Protein AF-A0A2D0IUD1-F1 (afdb_monomer)

Structure (mmCIF, N/CA/C/O backbone):
data_AF-A0A2D0IUD1-F1
#
_entry.id   AF-A0A2D0IUD1-F1
#
loop_
_atom_site.group_PDB
_atom_site.id
_atom_site.type_symbol
_atom_site.label_atom_id
_atom_site.label_alt_id
_atom_site.label_comp_id
_atom_site.label_asym_id
_atom_site.label_entity_id
_atom_site.label_seq_id
_atom_site.pdbx_PDB_ins_code
_atom_site.Cartn_x
_atom_site.Cartn_y
_atom_site.Cartn_z
_atom_site.occupancy
_atom_site.B_iso_or_equiv
_atom_site.auth_seq_id
_atom_site.auth_comp_id
_atom_site.auth_asym_id
_atom_site.auth_atom_id
_atom_site.pdbx_PDB_model_num
ATOM 1 N N . MET A 1 1 ? -14.005 -17.114 26.797 1.00 51.12 1 MET A N 1
ATOM 2 C CA . MET A 1 1 ? -12.598 -16.700 27.003 1.00 51.12 1 MET A CA 1
ATOM 3 C C . MET A 1 1 ? -12.607 -15.550 27.997 1.00 51.12 1 MET A C 1
ATOM 5 O O . MET A 1 1 ? -13.305 -14.585 27.727 1.00 51.12 1 MET A O 1
ATOM 9 N N . LYS A 1 2 ? -11.940 -15.664 29.155 1.00 44.00 2 LYS A N 1
ATOM 10 C CA . LYS A 1 2 ? -11.848 -14.544 30.111 1.00 44.00 2 LYS A CA 1
ATOM 11 C C . LYS A 1 2 ? -11.069 -13.397 29.456 1.00 44.00 2 LYS A C 1
ATOM 13 O O . LYS A 1 2 ? -9.942 -13.594 29.005 1.00 44.00 2 LYS A O 1
ATOM 18 N N . THR A 1 3 ? -11.693 -12.232 29.356 1.00 52.25 3 THR A N 1
ATOM 19 C CA . THR A 1 3 ? -11.243 -11.041 28.610 1.00 52.25 3 THR A CA 1
ATOM 20 C C . THR A 1 3 ? -10.238 -10.171 29.367 1.00 52.25 3 THR A C 1
ATOM 22 O O . THR A 1 3 ? -9.903 -9.080 28.909 1.00 52.25 3 THR A O 1
ATOM 25 N N . ASP A 1 4 ? -9.747 -10.663 30.503 1.00 57.19 4 ASP A N 1
ATOM 26 C CA . ASP A 1 4 ? -9.217 -9.823 31.581 1.00 57.19 4 ASP A CA 1
ATOM 27 C C . ASP A 1 4 ? -7.682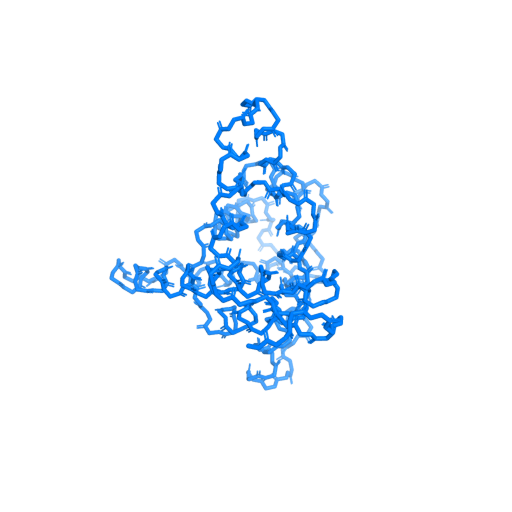 -9.919 31.682 1.00 57.19 4 ASP A C 1
ATOM 29 O O . ASP A 1 4 ? -7.072 -9.365 32.592 1.00 57.19 4 ASP A O 1
ATOM 33 N N . ASN A 1 5 ? -7.046 -10.627 30.741 1.00 67.00 5 ASN A N 1
ATOM 34 C CA . ASN A 1 5 ? -5.594 -10.707 30.622 1.00 67.00 5 ASN A CA 1
ATOM 35 C C . ASN A 1 5 ? -5.123 -9.728 29.528 1.00 67.00 5 ASN A C 1
ATOM 37 O O . ASN A 1 5 ? -5.640 -9.813 28.409 1.00 67.00 5 ASN A O 1
ATOM 41 N N . PRO A 1 6 ? -4.160 -8.824 29.794 1.00 64.06 6 PRO A N 1
ATOM 42 C CA . PRO A 1 6 ? -3.644 -7.871 28.803 1.00 64.06 6 PRO A CA 1
ATOM 43 C C . PRO A 1 6 ? -3.093 -8.520 27.523 1.00 64.06 6 PRO A C 1
ATOM 45 O O . PRO A 1 6 ? -3.041 -7.856 26.494 1.00 64.06 6 PRO A O 1
ATOM 48 N N . PHE A 1 7 ? -2.742 -9.810 27.565 1.00 66.94 7 PHE A N 1
ATOM 49 C CA . PHE A 1 7 ? -2.256 -10.575 26.411 1.00 66.94 7 PHE A CA 1
ATOM 50 C C . PHE A 1 7 ? -3.360 -11.263 25.587 1.00 66.94 7 PHE A C 1
ATOM 52 O O . PHE A 1 7 ? -3.066 -11.880 24.566 1.00 66.94 7 PHE A O 1
ATOM 59 N N . ASN A 1 8 ? -4.628 -11.191 26.007 1.00 75.81 8 ASN A N 1
ATOM 60 C CA . ASN A 1 8 ? -5.731 -11.797 25.262 1.00 75.81 8 ASN A CA 1
ATOM 61 C C . ASN A 1 8 ? -6.264 -10.835 24.194 1.00 75.81 8 ASN A C 1
ATOM 63 O O . ASN A 1 8 ? -6.710 -9.726 24.506 1.00 75.81 8 ASN A O 1
ATOM 67 N N . LEU A 1 9 ? -6.293 -11.307 22.947 1.00 78.94 9 LEU A N 1
ATOM 68 C CA . LEU A 1 9 ? -6.908 -10.617 21.811 1.00 78.94 9 LEU A CA 1
ATOM 69 C C . LEU A 1 9 ? -8.404 -10.363 22.045 1.00 78.94 9 LEU A C 1
ATOM 71 O O . LEU A 1 9 ? -9.069 -11.089 22.796 1.00 78.94 9 LEU A O 1
ATOM 75 N N . TYR A 1 10 ? -8.945 -9.338 21.386 1.00 80.75 10 TYR A N 1
ATOM 76 C CA . TYR A 1 10 ? -10.389 -9.117 21.389 1.00 80.75 10 TYR A CA 1
ATOM 77 C C . TYR A 1 10 ? -11.121 -10.265 20.679 1.00 80.75 10 TYR A C 1
ATOM 79 O O . TYR A 1 10 ? -10.671 -10.733 19.632 1.00 80.75 10 TYR A O 1
ATOM 87 N N . PRO A 1 11 ? -12.258 -10.738 21.222 1.00 85.56 11 PRO A N 1
ATOM 88 C CA . PRO A 1 11 ? -13.074 -11.725 20.533 1.00 85.56 11 PRO A CA 1
ATOM 89 C C . PRO A 1 11 ? -13.716 -11.105 19.276 1.00 85.56 11 PRO A C 1
ATOM 91 O O . PRO A 1 11 ? -13.988 -9.900 19.267 1.00 85.56 11 PRO A O 1
ATOM 94 N N . PRO A 1 12 ? -14.056 -11.913 18.251 1.00 79.12 12 PRO A N 1
ATOM 95 C CA . PRO A 1 12 ? -14.601 -11.412 16.984 1.00 79.12 12 PRO A CA 1
ATOM 96 C C . PRO A 1 12 ? -15.834 -10.508 17.130 1.00 79.12 12 PRO A C 1
ATOM 98 O O . PRO A 1 12 ? -15.991 -9.556 16.373 1.00 79.12 12 PRO A O 1
ATOM 101 N N . ALA A 1 13 ? -16.683 -10.761 18.134 1.00 79.75 13 ALA A N 1
ATOM 102 C CA . ALA A 1 13 ? -17.855 -9.932 18.417 1.00 79.75 13 ALA A CA 1
ATOM 103 C C . ALA A 1 13 ? -17.490 -8.492 18.827 1.00 79.75 13 ALA A C 1
ATOM 105 O O . ALA A 1 13 ? -18.148 -7.550 18.400 1.00 79.75 13 ALA A O 1
ATOM 106 N N . VAL A 1 14 ? -16.423 -8.313 19.614 1.00 82.38 14 VAL A N 1
ATOM 107 C CA . VAL A 1 14 ? -15.944 -6.985 20.040 1.00 82.38 14 VAL A CA 1
ATOM 108 C C . VAL A 1 14 ? -15.198 -6.293 18.899 1.00 82.38 14 VAL A C 1
ATOM 110 O O . VAL A 1 14 ? -15.352 -5.094 18.704 1.00 82.38 14 VAL A O 1
ATOM 113 N N . MET A 1 15 ? -14.441 -7.044 18.092 1.00 76.00 15 MET A N 1
ATOM 114 C CA . MET A 1 15 ? -13.780 -6.496 16.899 1.00 76.00 15 MET A CA 1
ATOM 115 C C . MET A 1 15 ? -14.788 -5.911 15.903 1.00 76.00 15 MET A C 1
ATOM 117 O O . MET A 1 15 ? -14.552 -4.837 15.359 1.00 76.00 15 MET A O 1
ATOM 121 N N . ALA A 1 16 ? -15.923 -6.590 15.700 1.00 69.00 16 ALA A N 1
ATOM 122 C CA . ALA A 1 16 ? -16.996 -6.103 14.839 1.00 69.00 16 ALA A CA 1
ATOM 123 C C . ALA A 1 16 ? -17.580 -4.770 15.339 1.00 69.00 16 ALA A C 1
ATOM 125 O O . ALA A 1 16 ? -17.801 -3.874 14.532 1.00 69.00 16 ALA A O 1
ATOM 126 N N . GLN A 1 17 ? -17.759 -4.611 16.655 1.00 69.06 17 GLN A N 1
ATOM 127 C CA . GLN A 1 17 ? -18.213 -3.348 17.253 1.00 69.06 17 GLN A CA 1
ATOM 128 C C . GLN A 1 17 ? -17.189 -2.222 17.058 1.00 69.06 17 GLN A C 1
ATOM 130 O O . GLN A 1 17 ? -17.551 -1.144 16.609 1.00 69.06 17 GLN A O 1
ATOM 135 N N . ILE A 1 18 ? -15.897 -2.487 17.291 1.00 71.31 18 ILE A N 1
ATOM 136 C CA . ILE A 1 18 ? -14.821 -1.502 17.068 1.00 71.31 18 ILE A CA 1
ATOM 137 C C . ILE A 1 18 ? -14.760 -1.065 15.595 1.00 71.31 18 ILE A C 1
ATOM 139 O O . ILE A 1 18 ? -14.513 0.109 15.299 1.00 71.31 18 ILE A O 1
ATOM 143 N N . ALA A 1 19 ? -14.966 -2.001 14.664 1.00 65.31 19 ALA A N 1
ATOM 144 C CA . ALA A 1 19 ? -15.013 -1.711 13.236 1.00 65.31 19 ALA A CA 1
ATOM 145 C C . ALA A 1 19 ? -16.229 -0.842 12.870 1.00 65.31 19 ALA A C 1
ATOM 147 O O . ALA A 1 19 ? -16.078 0.110 12.104 1.00 65.31 19 ALA A O 1
ATOM 148 N N . ASP A 1 20 ? -17.398 -1.129 13.447 1.00 58.50 20 ASP A N 1
ATOM 149 C CA . ASP A 1 20 ? -18.625 -0.350 13.249 1.00 58.50 20 ASP A CA 1
ATOM 150 C C . ASP A 1 20 ? -18.485 1.074 13.811 1.00 58.50 20 ASP A C 1
ATOM 152 O O . ASP A 1 20 ? -18.678 2.051 13.088 1.00 58.50 20 ASP A O 1
ATOM 156 N N . ASP A 1 21 ? -17.987 1.215 15.044 1.00 65.81 21 ASP A N 1
ATOM 157 C CA . ASP A 1 21 ? -17.705 2.510 15.678 1.00 65.81 21 ASP A CA 1
ATOM 158 C C . ASP A 1 21 ? -16.704 3.344 14.857 1.00 65.81 21 ASP A C 1
ATOM 160 O O . ASP A 1 21 ? -16.879 4.552 14.662 1.00 65.81 21 ASP A O 1
ATOM 164 N N . SER A 1 22 ? -15.668 2.694 14.313 1.00 63.50 22 SER A N 1
ATOM 165 C CA . SER A 1 22 ? -14.701 3.328 13.407 1.00 63.50 22 SER A CA 1
ATOM 166 C C . SER A 1 22 ? -15.356 3.779 12.096 1.00 63.50 22 SER A C 1
ATOM 168 O O . SER A 1 22 ? -15.007 4.833 11.559 1.00 63.50 22 SER A O 1
ATOM 170 N N . GLY A 1 23 ? -16.313 3.005 11.577 1.00 56.44 23 GLY A N 1
ATOM 171 C CA . GLY A 1 23 ? -17.113 3.352 10.403 1.00 56.44 23 GLY A CA 1
ATOM 172 C C . GLY A 1 23 ? -18.012 4.563 10.655 1.00 56.44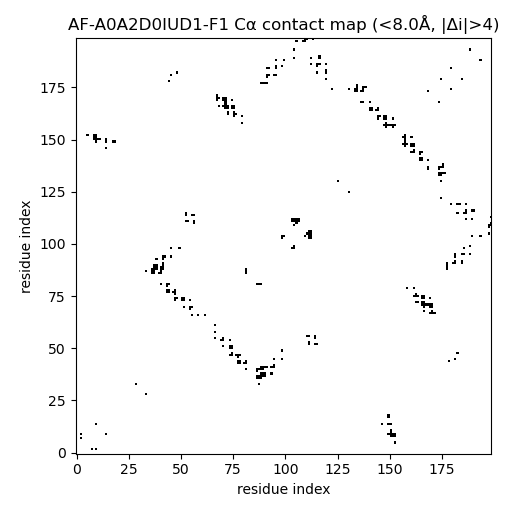 23 GLY A C 1
ATOM 173 O O . GLY A 1 23 ? -17.980 5.525 9.886 1.00 56.44 23 GLY A O 1
ATOM 174 N N . ILE A 1 24 ? -18.742 4.569 11.771 1.00 53.22 24 ILE A N 1
ATOM 175 C CA . ILE A 1 24 ? -19.617 5.675 12.188 1.00 53.22 24 ILE A CA 1
ATOM 176 C C . ILE A 1 24 ? -18.805 6.958 12.395 1.00 53.22 24 ILE A C 1
ATOM 178 O O . ILE A 1 24 ? -19.218 8.030 11.944 1.00 53.22 24 ILE A O 1
ATOM 182 N N . TYR A 1 25 ? -17.623 6.867 13.010 1.00 62.44 25 TYR A N 1
ATOM 183 C CA . TYR A 1 25 ? -16.714 8.006 13.157 1.00 62.44 25 TYR A CA 1
ATOM 184 C C . TYR A 1 25 ? -16.319 8.608 11.801 1.00 62.44 25 TYR A C 1
ATOM 186 O O . TYR A 1 25 ? -16.364 9.826 11.626 1.00 62.44 25 TYR A O 1
ATOM 194 N N . LYS A 1 26 ? -15.977 7.765 10.818 1.00 60.47 26 LYS A N 1
ATOM 195 C CA . LYS A 1 26 ? -15.587 8.218 9.474 1.00 60.47 26 LYS A CA 1
ATOM 196 C C . LYS A 1 26 ? -16.734 8.875 8.713 1.00 60.47 26 LYS A C 1
ATOM 198 O O . LYS A 1 26 ? -16.498 9.852 8.008 1.00 60.47 26 LYS A O 1
ATOM 203 N N . ILE A 1 27 ? -17.960 8.383 8.882 1.00 53.56 27 ILE A N 1
ATOM 204 C CA . ILE A 1 27 ? -19.158 8.956 8.250 1.00 53.56 27 ILE A CA 1
ATOM 205 C C . ILE A 1 27 ? -19.461 10.356 8.802 1.00 53.56 27 ILE A C 1
ATOM 207 O O . ILE A 1 27 ? -19.833 11.249 8.046 1.00 53.56 27 ILE A O 1
ATOM 211 N N . ASN A 1 28 ? -19.271 10.568 10.106 1.00 57.91 28 ASN A N 1
ATOM 212 C CA . ASN A 1 28 ? -19.587 11.836 10.771 1.00 57.91 28 ASN A CA 1
ATOM 213 C C . ASN A 1 28 ? -18.435 12.861 10.743 1.00 57.91 28 ASN A C 1
ATOM 215 O O . ASN A 1 28 ? -18.568 13.968 11.268 1.00 57.91 28 ASN A O 1
ATOM 219 N N . LYS A 1 29 ? -17.290 12.515 10.145 1.00 64.06 29 LYS A N 1
ATOM 220 C CA . LYS A 1 29 ? -16.109 13.381 10.074 1.00 64.06 29 LYS A CA 1
ATOM 221 C C . LYS A 1 29 ? -16.354 14.553 9.119 1.00 64.06 29 LYS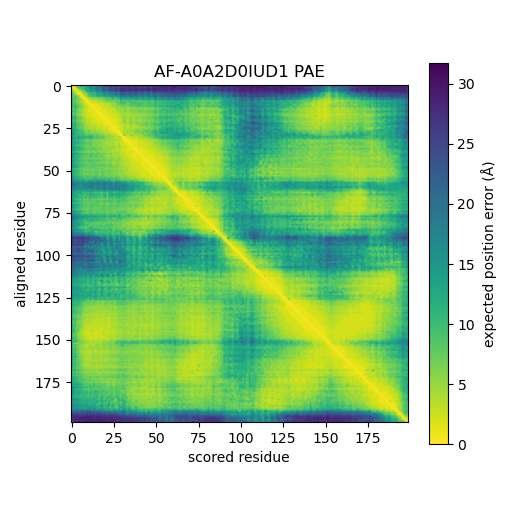 A C 1
ATOM 223 O O . LYS A 1 29 ? -16.850 14.379 8.007 1.00 64.06 29 LYS A O 1
ATOM 228 N N . HIS A 1 30 ? -15.961 15.761 9.531 1.00 67.25 30 HIS A N 1
ATOM 229 C CA . HIS A 1 30 ? -16.091 16.952 8.690 1.00 67.25 30 HIS A CA 1
ATOM 230 C C . HIS A 1 30 ? -15.291 16.775 7.388 1.00 67.25 30 HIS A C 1
ATOM 232 O O . HIS A 1 30 ? -14.089 16.505 7.428 1.00 67.25 30 HIS A O 1
ATOM 238 N N . SER A 1 31 ? -15.924 17.009 6.234 1.00 64.06 31 SER A N 1
ATOM 239 C CA . SER A 1 31 ? -15.364 16.706 4.906 1.00 64.06 31 SER A CA 1
ATOM 240 C C . SER A 1 31 ? -13.982 17.331 4.655 1.00 64.06 31 SER A C 1
ATOM 242 O O . SER A 1 31 ? -13.109 16.686 4.084 1.00 64.06 31 SER A O 1
ATOM 244 N N . ALA A 1 32 ? -13.741 18.554 5.143 1.00 74.12 32 ALA A N 1
ATOM 245 C CA . ALA A 1 32 ? -12.423 19.203 5.094 1.00 74.12 32 ALA A CA 1
ATOM 246 C C . ALA A 1 32 ? -11.308 18.434 5.837 1.00 74.12 32 ALA A C 1
ATOM 248 O O . ALA A 1 32 ? -10.185 18.355 5.345 1.00 74.12 32 ALA A O 1
ATOM 249 N N . VAL A 1 33 ? -11.608 17.834 6.995 1.00 73.62 33 VAL A N 1
ATOM 250 C CA . VAL A 1 33 ? -10.642 17.033 7.767 1.00 73.62 33 VAL A CA 1
ATOM 251 C C . VAL A 1 33 ? -10.397 15.700 7.070 1.00 73.62 33 VAL A C 1
ATOM 253 O O . VAL A 1 33 ? -9.263 15.237 7.038 1.00 73.62 33 VAL A O 1
ATOM 256 N N . THR A 1 34 ? -11.423 15.103 6.460 1.00 68.12 34 THR A N 1
ATOM 257 C CA . THR A 1 34 ? -11.269 13.903 5.623 1.00 68.12 34 THR A CA 1
ATOM 258 C C . THR A 1 34 ? -10.376 14.182 4.415 1.00 68.12 34 THR A C 1
ATOM 260 O O . THR A 1 34 ? -9.481 13.396 4.133 1.00 68.12 34 THR A O 1
ATOM 263 N N . TYR A 1 35 ? -10.536 15.331 3.753 1.00 74.75 35 TYR A N 1
ATOM 264 C CA . TYR A 1 35 ? -9.694 15.723 2.620 1.00 74.75 35 TYR A CA 1
ATOM 265 C C . TYR A 1 35 ? -8.236 16.004 3.023 1.00 74.75 35 TYR A C 1
ATOM 267 O O . TYR A 1 35 ? -7.307 15.517 2.384 1.00 74.75 35 TYR A O 1
ATOM 275 N N . LEU A 1 36 ? -8.009 16.733 4.119 1.00 77.88 36 LEU A N 1
ATOM 276 C CA . LEU A 1 36 ? -6.657 16.948 4.656 1.00 77.88 36 LEU A CA 1
ATOM 277 C C . LEU A 1 36 ? -6.000 15.637 5.104 1.00 77.88 36 LEU A C 1
ATOM 279 O O . LEU A 1 36 ? -4.813 15.416 4.872 1.00 77.88 36 LEU A O 1
ATOM 283 N N . SER A 1 37 ? -6.785 14.750 5.711 1.00 73.12 37 SER A N 1
ATOM 284 C CA . SER A 1 37 ? -6.349 13.415 6.111 1.00 73.12 37 SER A CA 1
ATOM 285 C C . SER A 1 37 ? -5.974 12.558 4.896 1.00 73.12 37 SER A C 1
ATOM 287 O O . SER A 1 37 ? -4.944 11.890 4.935 1.00 73.12 37 SER A O 1
ATOM 289 N N . ALA A 1 38 ? -6.728 12.678 3.798 1.00 73.19 38 ALA A N 1
ATOM 290 C CA . ALA A 1 38 ? -6.452 12.065 2.500 1.00 73.19 38 ALA A CA 1
ATOM 291 C C . ALA A 1 38 ? -5.094 12.465 1.916 1.00 73.19 38 ALA A C 1
ATOM 293 O O . ALA A 1 38 ? -4.298 11.606 1.526 1.00 73.19 38 ALA A O 1
ATOM 294 N N . ILE A 1 39 ? -4.791 13.763 1.952 1.00 76.62 39 ILE A N 1
ATOM 295 C CA . ILE A 1 39 ? -3.497 14.294 1.516 1.00 76.62 39 ILE A CA 1
ATOM 296 C C . ILE A 1 39 ? -2.360 13.744 2.389 1.00 76.62 39 ILE A C 1
ATOM 298 O O . ILE A 1 39 ? -1.349 13.283 1.862 1.00 76.62 39 ILE A O 1
ATOM 302 N N . MET A 1 40 ? -2.524 13.749 3.716 1.00 76.12 40 MET A N 1
ATOM 303 C CA . MET A 1 40 ? -1.519 13.217 4.647 1.00 76.12 40 MET A CA 1
ATOM 304 C C . MET A 1 40 ? -1.246 11.724 4.435 1.00 76.12 40 MET A C 1
ATOM 306 O O . MET A 1 40 ? -0.087 11.313 4.442 1.00 76.12 40 MET A O 1
ATOM 310 N N . ALA A 1 41 ? -2.286 10.919 4.198 1.00 74.62 41 ALA A N 1
ATOM 311 C CA . ALA A 1 41 ? -2.122 9.501 3.889 1.00 74.62 41 ALA A CA 1
ATOM 312 C C . ALA A 1 41 ? -1.333 9.291 2.598 1.00 74.62 41 ALA A C 1
ATOM 314 O O . ALA A 1 41 ? -0.442 8.446 2.554 1.00 74.62 41 ALA A O 1
ATOM 315 N N . GLY A 1 42 ? -1.617 10.100 1.574 1.00 73.62 42 GLY A N 1
ATOM 316 C CA . GLY A 1 42 ? -0.830 10.109 0.352 1.00 73.62 42 GLY A CA 1
ATOM 317 C C . GLY A 1 42 ? 0.656 10.331 0.639 1.00 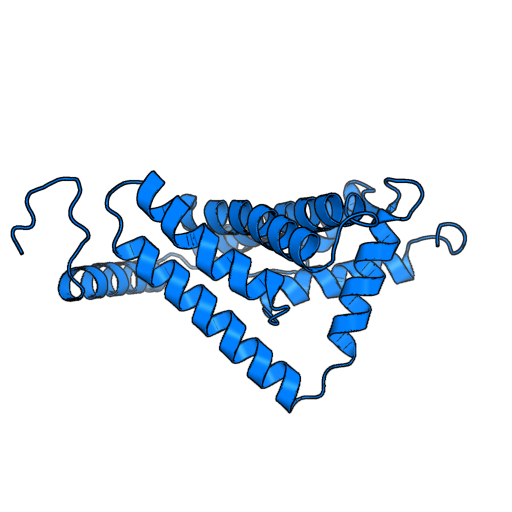73.62 42 GLY A C 1
ATOM 318 O O . GLY A 1 42 ? 1.491 9.561 0.171 1.00 73.62 42 GLY A O 1
ATOM 319 N N . VAL A 1 43 ? 0.994 11.347 1.443 1.00 77.00 43 VAL A N 1
ATOM 320 C CA . VAL A 1 43 ? 2.395 11.693 1.753 1.00 77.00 43 VAL A CA 1
ATOM 321 C C . VAL A 1 43 ? 3.127 10.513 2.390 1.00 77.00 43 VAL A C 1
ATOM 323 O O . VAL A 1 43 ? 4.248 10.208 1.982 1.00 77.00 43 VAL A O 1
ATOM 326 N N . PHE A 1 44 ? 2.489 9.804 3.325 1.00 78.25 44 PHE A N 1
ATOM 327 C CA . PHE A 1 44 ? 3.084 8.612 3.935 1.00 78.25 44 PHE A CA 1
ATOM 328 C C . PHE A 1 44 ? 3.296 7.479 2.924 1.00 78.25 44 PHE A C 1
ATOM 330 O O . PHE A 1 44 ? 4.375 6.894 2.901 1.00 78.25 44 PHE A O 1
ATOM 337 N N . ILE A 1 45 ? 2.332 7.217 2.033 1.00 77.12 45 ILE A N 1
ATOM 338 C CA . ILE A 1 45 ? 2.495 6.207 0.973 1.00 77.12 45 ILE A CA 1
ATOM 339 C C . ILE A 1 45 ? 3.602 6.579 -0.024 1.00 77.12 45 ILE A C 1
ATOM 341 O O . ILE A 1 45 ? 4.304 5.702 -0.516 1.00 77.12 45 ILE A O 1
ATOM 345 N N . SER A 1 46 ? 3.806 7.857 -0.337 1.00 73.75 46 SER A N 1
ATOM 346 C CA . SER A 1 46 ? 4.913 8.252 -1.218 1.00 73.75 46 SER A CA 1
ATOM 347 C C . SER A 1 46 ? 6.272 8.079 -0.591 1.00 73.75 46 SER A C 1
ATOM 349 O O . SER A 1 46 ? 7.185 7.598 -1.257 1.00 73.75 46 SER A O 1
ATOM 351 N N . ILE A 1 47 ? 6.410 8.453 0.681 1.00 77.50 47 ILE A N 1
ATOM 352 C CA . ILE A 1 47 ? 7.635 8.186 1.435 1.00 77.50 47 ILE A CA 1
ATOM 353 C C . ILE A 1 47 ? 7.897 6.672 1.444 1.00 77.50 47 ILE A C 1
ATOM 355 O O . ILE A 1 47 ? 9.030 6.261 1.189 1.00 77.50 47 ILE A O 1
ATOM 359 N N . ALA A 1 48 ? 6.841 5.861 1.585 1.00 77.38 48 ALA A N 1
ATOM 360 C CA . ALA A 1 48 ? 6.915 4.407 1.475 1.00 77.38 48 ALA A CA 1
ATOM 361 C C . ALA A 1 48 ? 7.487 3.937 0.150 1.00 77.38 48 ALA A C 1
ATOM 363 O O . ALA A 1 48 ? 8.423 3.147 0.103 1.00 77.38 48 ALA A O 1
ATOM 364 N N . PHE A 1 49 ? 6.925 4.429 -0.952 1.00 75.56 49 PHE A N 1
ATOM 365 C CA . PHE A 1 49 ? 7.367 4.034 -2.277 1.00 75.56 49 PHE A CA 1
ATOM 366 C C . PHE A 1 49 ? 8.798 4.473 -2.554 1.00 75.56 49 PHE A C 1
ATOM 368 O O . PHE A 1 49 ? 9.557 3.731 -3.172 1.00 75.56 49 PHE A O 1
ATOM 375 N N . VAL A 1 50 ? 9.187 5.653 -2.072 1.00 79.25 50 VAL A N 1
ATOM 376 C CA . VAL A 1 50 ? 10.568 6.114 -2.178 1.00 79.25 50 VAL A CA 1
ATOM 377 C C . VAL A 1 50 ? 11.503 5.167 -1.424 1.00 79.25 50 VAL A C 1
ATOM 379 O O . VAL A 1 50 ? 12.541 4.772 -1.961 1.00 79.25 50 VAL A O 1
ATOM 382 N N . PHE A 1 51 ? 11.131 4.753 -0.213 1.00 81.44 51 PHE A N 1
ATOM 383 C CA . PHE A 1 51 ? 11.899 3.791 0.571 1.00 81.44 51 PHE A CA 1
ATOM 384 C C . PHE A 1 51 ? 11.934 2.400 -0.083 1.00 81.44 51 PHE A C 1
ATOM 386 O O . PHE A 1 51 ? 13.008 1.823 -0.223 1.00 81.44 51 PHE A O 1
ATOM 393 N N . TYR A 1 52 ? 10.798 1.909 -0.577 1.00 79.94 52 TYR A N 1
ATOM 394 C CA . TYR A 1 52 ? 10.649 0.652 -1.314 1.00 79.94 52 TYR A CA 1
ATOM 395 C C . TYR A 1 52 ? 11.547 0.588 -2.557 1.00 79.94 52 TYR A C 1
ATOM 397 O O . TYR A 1 52 ? 12.328 -0.349 -2.698 1.00 79.94 52 TYR A O 1
ATOM 405 N N . ILE A 1 53 ? 11.513 1.605 -3.428 1.00 77.44 53 ILE A N 1
ATOM 406 C CA . ILE A 1 53 ? 12.378 1.652 -4.620 1.00 77.44 53 ILE A CA 1
ATOM 407 C C . ILE A 1 53 ? 13.855 1.727 -4.214 1.00 77.44 53 ILE A C 1
ATOM 409 O O . ILE A 1 53 ? 14.709 1.090 -4.835 1.00 77.44 53 ILE A O 1
ATOM 413 N N . THR A 1 54 ? 14.174 2.451 -3.137 1.00 81.81 5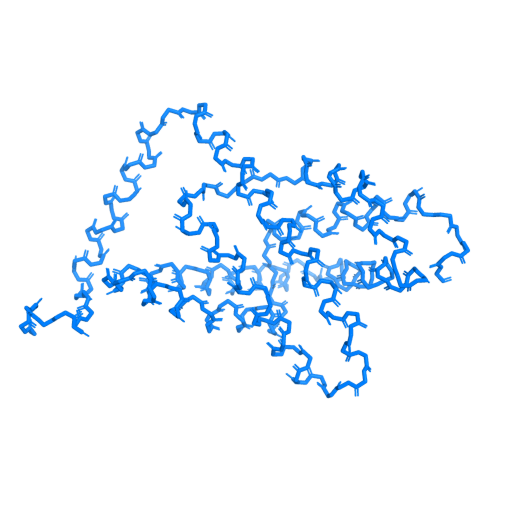4 THR A N 1
ATOM 414 C CA . THR A 1 54 ? 15.542 2.512 -2.599 1.00 81.81 54 THR A CA 1
ATOM 415 C C . THR A 1 54 ? 16.010 1.143 -2.102 1.00 81.81 54 THR A C 1
ATOM 417 O O . THR A 1 54 ? 17.132 0.742 -2.406 1.00 81.81 54 THR A O 1
ATOM 420 N N . ALA A 1 55 ? 15.149 0.404 -1.399 1.00 81.12 55 ALA A N 1
ATOM 421 C CA . ALA A 1 55 ? 15.437 -0.947 -0.935 1.00 81.12 55 ALA A CA 1
ATOM 422 C C . ALA A 1 55 ? 15.685 -1.894 -2.117 1.00 81.12 55 ALA A C 1
ATOM 424 O O . ALA A 1 55 ? 16.718 -2.558 -2.146 1.00 81.12 55 ALA A O 1
ATOM 425 N N . ILE A 1 56 ? 14.827 -1.871 -3.144 1.00 76.12 56 ILE A N 1
ATOM 426 C CA . ILE A 1 56 ? 14.982 -2.719 -4.338 1.00 76.12 56 ILE A CA 1
ATOM 427 C C . ILE A 1 56 ? 16.280 -2.419 -5.082 1.00 76.12 56 ILE A C 1
ATOM 429 O O . ILE A 1 56 ? 16.970 -3.343 -5.513 1.00 76.12 56 ILE A O 1
ATOM 433 N N . THR A 1 57 ? 16.666 -1.145 -5.173 1.00 75.50 57 THR A N 1
ATOM 434 C CA . THR A 1 57 ? 17.915 -0.724 -5.829 1.00 75.50 57 THR A CA 1
ATOM 435 C C . THR A 1 57 ? 19.158 -1.357 -5.178 1.00 75.50 57 THR A C 1
ATOM 437 O O . THR A 1 57 ? 20.187 -1.503 -5.827 1.00 75.50 57 THR A O 1
ATOM 440 N N . ALA A 1 58 ? 19.083 -1.798 -3.918 1.00 71.81 58 ALA A N 1
ATOM 441 C CA . ALA A 1 58 ? 20.173 -2.505 -3.240 1.00 71.81 58 ALA A CA 1
ATOM 442 C C . ALA A 1 58 ? 20.134 -4.040 -3.415 1.00 71.81 58 ALA A C 1
ATOM 444 O O . ALA A 1 58 ? 21.066 -4.730 -3.002 1.00 71.81 58 ALA A O 1
ATOM 445 N N . THR A 1 59 ? 19.075 -4.593 -4.017 1.00 70.56 59 THR A N 1
ATOM 446 C CA . THR A 1 59 ? 18.802 -6.045 -4.050 1.00 70.56 59 THR A CA 1
ATOM 447 C C . THR A 1 59 ? 19.130 -6.737 -5.374 1.00 70.56 59 THR A C 1
ATOM 449 O O . THR A 1 59 ? 18.868 -7.929 -5.522 1.00 70.56 59 THR A O 1
ATOM 452 N N . PHE A 1 60 ? 19.783 -6.056 -6.320 1.00 66.69 60 PHE A N 1
ATOM 453 C CA . PHE A 1 60 ? 20.135 -6.640 -7.625 1.00 66.69 60 PHE A CA 1
ATOM 454 C C . PHE A 1 60 ? 21.001 -7.913 -7.549 1.00 66.69 60 PHE A C 1
ATOM 456 O O . PHE A 1 60 ? 21.024 -8.698 -8.493 1.00 66.69 60 PHE A O 1
ATOM 463 N N . SER A 1 61 ? 21.696 -8.131 -6.430 1.00 74.25 61 SER A N 1
ATOM 464 C CA . SER A 1 61 ? 22.638 -9.243 -6.243 1.00 74.25 61 SER A CA 1
ATOM 465 C C . SER A 1 61 ? 22.102 -10.387 -5.374 1.00 74.25 61 SER A C 1
ATOM 467 O O . SER A 1 61 ? 22.831 -11.352 -5.143 1.00 74.25 61 SER A O 1
ATOM 469 N N . ILE A 1 62 ? 20.875 -10.290 -4.844 1.00 80.81 62 ILE A N 1
ATOM 470 C CA . ILE A 1 62 ? 20.313 -11.300 -3.929 1.00 80.81 62 ILE A CA 1
ATOM 471 C C . ILE A 1 62 ? 19.257 -12.185 -4.616 1.00 80.81 62 ILE A C 1
ATOM 473 O O . ILE A 1 62 ? 18.635 -11.765 -5.591 1.00 80.81 62 ILE A O 1
ATOM 477 N N . PRO A 1 63 ? 19.022 -13.421 -4.127 1.00 85.38 63 PRO A N 1
ATOM 478 C CA . PRO A 1 63 ? 18.015 -14.313 -4.698 1.00 85.38 63 PRO A CA 1
ATOM 479 C C . PRO A 1 63 ? 16.612 -13.694 -4.698 1.00 85.38 63 PRO A C 1
ATOM 481 O O . PRO A 1 63 ? 16.210 -13.068 -3.717 1.00 85.38 63 PRO A O 1
ATOM 484 N N . TYR A 1 64 ? 15.833 -13.965 -5.752 1.00 80.19 64 TYR A N 1
ATOM 485 C CA . TYR A 1 64 ? 14.497 -13.389 -5.979 1.00 80.19 64 TYR A CA 1
ATOM 486 C C . TYR A 1 64 ? 13.564 -13.464 -4.759 1.00 80.19 64 TYR A C 1
ATOM 488 O O . TYR A 1 64 ? 12.903 -12.489 -4.411 1.00 80.19 64 TYR A O 1
ATOM 496 N N . CYS A 1 65 ? 13.544 -14.607 -4.066 1.00 79.31 65 CYS A N 1
ATOM 497 C CA . CYS A 1 65 ? 12.720 -14.799 -2.871 1.00 79.31 65 CYS A CA 1
ATOM 498 C C . CYS A 1 65 ? 13.100 -13.844 -1.731 1.00 79.31 65 CYS A C 1
ATOM 500 O O . CYS A 1 65 ? 12.230 -13.361 -1.009 1.00 79.31 65 CYS A O 1
ATOM 502 N N . LEU A 1 66 ? 14.397 -13.593 -1.553 1.00 81.69 66 LEU A N 1
ATOM 503 C CA . LEU A 1 66 ? 14.903 -12.754 -0.475 1.00 81.69 66 LEU A CA 1
ATOM 504 C C . LEU A 1 66 ? 14.692 -11.273 -0.799 1.00 81.69 66 LEU A C 1
ATOM 506 O O . LEU A 1 66 ? 14.272 -10.532 0.081 1.00 81.69 66 LEU A O 1
ATOM 510 N N . ALA A 1 67 ? 14.869 -10.884 -2.069 1.00 80.62 67 ALA A N 1
ATOM 511 C CA . ALA A 1 67 ? 14.506 -9.554 -2.558 1.00 80.62 67 ALA A CA 1
ATOM 512 C C . ALA A 1 67 ? 13.032 -9.246 -2.275 1.00 80.62 67 ALA A C 1
ATOM 514 O O . ALA A 1 67 ? 12.730 -8.310 -1.545 1.00 80.62 67 ALA A O 1
ATOM 515 N N . LYS A 1 68 ? 12.113 -10.117 -2.716 1.00 81.12 68 LYS A N 1
ATOM 516 C CA . LYS A 1 68 ? 10.670 -9.919 -2.508 1.00 81.12 68 LYS A CA 1
ATOM 517 C C . LYS A 1 68 ? 10.249 -9.891 -1.038 1.00 81.12 68 LYS A C 1
ATOM 519 O O . LYS A 1 68 ? 9.290 -9.202 -0.694 1.00 81.12 68 LYS A O 1
ATOM 524 N N . LEU A 1 69 ? 10.950 -10.614 -0.165 1.00 81.62 69 LEU A N 1
ATOM 525 C CA . LEU A 1 69 ? 10.691 -10.562 1.272 1.00 81.62 69 LEU A CA 1
ATOM 526 C C . LEU A 1 69 ? 11.143 -9.226 1.878 1.00 81.62 69 LEU A C 1
ATOM 528 O O . LEU A 1 69 ? 10.384 -8.614 2.629 1.00 81.62 69 LEU A O 1
ATOM 532 N N . THR A 1 70 ? 12.349 -8.761 1.538 1.00 82.88 70 THR A N 1
ATOM 533 C CA . THR A 1 70 ? 12.861 -7.453 1.973 1.00 82.88 70 THR A CA 1
ATOM 534 C C . THR A 1 70 ? 11.955 -6.326 1.483 1.00 82.88 70 THR A C 1
ATOM 536 O O . THR A 1 70 ? 11.562 -5.477 2.280 1.00 82.88 70 THR A O 1
ATOM 539 N N . ASP A 1 71 ? 11.532 -6.387 0.222 1.00 76.25 71 ASP A N 1
ATOM 540 C CA . ASP A 1 71 ? 10.580 -5.469 -0.403 1.00 76.25 71 ASP A CA 1
ATOM 541 C C . ASP A 1 71 ? 9.273 -5.367 0.392 1.00 76.25 71 ASP A C 1
ATOM 543 O O . ASP A 1 71 ? 8.804 -4.274 0.719 1.00 76.25 71 ASP A O 1
ATOM 547 N N . GLY A 1 72 ? 8.693 -6.523 0.733 1.00 80.00 72 GLY A N 1
ATOM 548 C CA . GLY A 1 72 ? 7.447 -6.598 1.482 1.00 80.00 72 GLY A CA 1
ATOM 549 C C . GLY A 1 72 ? 7.567 -6.062 2.908 1.00 80.00 72 GLY A C 1
ATOM 550 O O . GLY A 1 72 ? 6.654 -5.387 3.385 1.00 80.00 72 GLY A O 1
ATOM 551 N N . ILE A 1 73 ? 8.686 -6.325 3.589 1.00 84.56 73 ILE A N 1
ATOM 552 C CA . ILE A 1 73 ? 8.936 -5.816 4.945 1.00 84.56 73 ILE A CA 1
ATOM 553 C C . ILE A 1 73 ? 9.124 -4.298 4.915 1.00 84.56 73 ILE A C 1
ATOM 555 O O . ILE A 1 73 ? 8.470 -3.600 5.691 1.00 84.56 73 ILE A O 1
ATOM 559 N N . CYS A 1 74 ? 9.955 -3.787 4.002 1.00 81.81 74 CYS A N 1
ATOM 560 C CA . CYS A 1 74 ? 10.182 -2.353 3.836 1.00 81.81 74 CYS A CA 1
ATOM 561 C C . CYS A 1 74 ? 8.869 -1.612 3.572 1.00 81.81 74 CYS A C 1
ATOM 563 O O . CYS A 1 74 ? 8.585 -0.643 4.262 1.00 81.81 74 CYS A O 1
ATOM 565 N N . PHE A 1 75 ? 8.026 -2.122 2.669 1.00 78.38 75 PHE A N 1
ATOM 566 C CA . PHE A 1 75 ? 6.731 -1.511 2.363 1.00 78.38 75 PHE A CA 1
ATOM 567 C C . PHE A 1 75 ? 5.728 -1.580 3.533 1.00 78.38 75 PHE A C 1
ATOM 569 O O . PHE A 1 75 ? 4.859 -0.718 3.687 1.00 78.38 75 PHE A O 1
ATOM 576 N N . SER A 1 76 ? 5.823 -2.609 4.382 1.00 78.44 76 SER A N 1
ATOM 577 C CA . SER A 1 76 ? 4.903 -2.792 5.511 1.00 78.44 76 SER A CA 1
ATOM 578 C C . SER A 1 76 ? 5.072 -1.777 6.641 1.00 78.44 76 SER A C 1
ATOM 580 O O . SER A 1 76 ? 4.099 -1.481 7.339 1.00 78.44 76 SER A O 1
ATOM 582 N N . LEU A 1 77 ? 6.271 -1.201 6.789 1.00 73.81 77 LEU A N 1
ATOM 583 C CA . LEU A 1 77 ? 6.552 -0.159 7.778 1.00 73.81 77 LEU A CA 1
ATOM 584 C C . LEU A 1 77 ? 5.760 1.123 7.519 1.00 73.81 77 LEU A C 1
ATOM 586 O O . LEU A 1 77 ? 5.527 1.884 8.448 1.00 73.81 77 LEU A O 1
ATOM 590 N N . ASP A 1 78 ? 5.294 1.350 6.296 1.00 68.94 78 ASP A N 1
ATOM 591 C CA . ASP A 1 78 ? 4.707 2.633 5.927 1.00 68.94 78 ASP A CA 1
ATOM 592 C C . ASP A 1 78 ? 3.175 2.633 5.913 1.00 68.94 78 ASP A C 1
ATOM 594 O O . ASP A 1 78 ? 2.543 3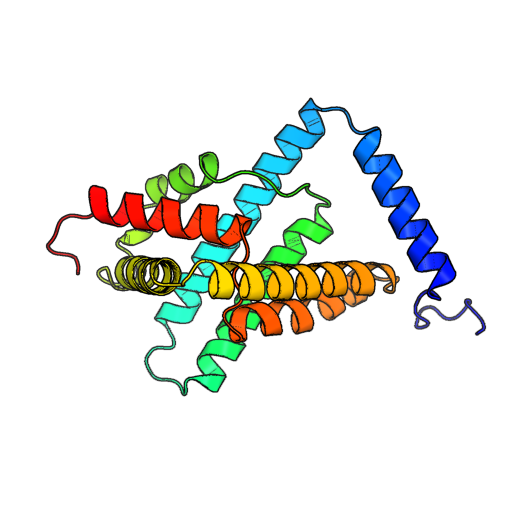.608 6.326 1.00 68.94 78 ASP A O 1
ATOM 598 N N . LEU A 1 79 ? 2.543 1.507 5.562 1.00 66.94 79 LEU A N 1
ATOM 599 C CA . LEU A 1 79 ? 1.106 1.314 5.821 1.00 66.94 79 LEU A CA 1
ATOM 600 C C . LEU A 1 79 ? 0.788 1.313 7.326 1.00 66.94 79 LEU A C 1
ATOM 602 O O . LEU A 1 79 ? -0.331 1.614 7.745 1.00 66.94 79 LEU A O 1
ATOM 606 N N . MET A 1 80 ? 1.801 1.051 8.146 1.00 72.94 80 MET A N 1
ATOM 607 C CA . MET A 1 80 ? 1.752 1.199 9.589 1.00 72.94 80 MET A CA 1
ATOM 608 C C . MET A 1 80 ? 1.584 2.664 10.024 1.00 72.94 80 MET A C 1
ATOM 610 O O . MET A 1 80 ? 0.799 2.931 10.934 1.00 72.94 80 MET A O 1
ATOM 614 N N . LEU A 1 81 ? 2.238 3.626 9.352 1.00 71.56 81 LEU A N 1
ATOM 615 C CA . LEU A 1 81 ? 2.064 5.058 9.633 1.00 71.56 81 LEU A CA 1
ATOM 616 C C . LEU A 1 81 ? 0.636 5.512 9.321 1.00 71.56 81 LEU A C 1
ATOM 618 O O . LEU A 1 81 ? 0.035 6.235 10.113 1.00 71.56 81 LEU A O 1
ATOM 622 N N . VAL A 1 82 ? 0.059 5.040 8.212 1.00 73.19 82 VAL A N 1
ATOM 623 C CA . VAL A 1 82 ? -1.331 5.356 7.844 1.00 73.19 82 VAL A CA 1
ATOM 624 C C . VAL A 1 82 ? -2.308 4.926 8.945 1.00 73.19 82 VAL A C 1
ATOM 626 O O . VAL A 1 82 ? -3.220 5.676 9.298 1.00 73.19 82 VAL A O 1
ATOM 629 N N . ILE A 1 83 ? -2.080 3.753 9.543 1.00 69.12 83 ILE A N 1
ATOM 630 C CA . ILE A 1 83 ? -2.925 3.214 10.615 1.00 69.12 83 ILE A CA 1
ATOM 631 C C . ILE A 1 83 ? -2.664 3.904 11.961 1.00 69.12 83 ILE A C 1
ATOM 633 O O . ILE A 1 83 ? -3.626 4.197 12.670 1.00 69.12 83 ILE A O 1
ATOM 637 N N . ILE A 1 84 ? -1.409 4.221 12.309 1.00 71.69 84 ILE A N 1
ATOM 638 C CA . ILE A 1 84 ? -1.078 4.964 13.541 1.00 71.69 84 ILE A CA 1
ATOM 639 C C . ILE A 1 84 ? -1.720 6.353 13.525 1.00 71.69 84 ILE A C 1
ATOM 641 O O . ILE A 1 84 ? -2.340 6.760 14.506 1.00 71.69 84 ILE A O 1
ATOM 645 N N . PHE A 1 85 ? -1.575 7.079 12.415 1.00 70.69 85 PHE A N 1
ATOM 646 C CA . PHE A 1 85 ? -2.107 8.433 12.284 1.00 70.69 85 PHE A CA 1
ATOM 647 C C . PHE A 1 85 ? -3.604 8.455 11.942 1.00 70.69 85 PHE A C 1
ATOM 649 O O . PHE A 1 85 ? -4.197 9.532 11.888 1.00 70.69 85 PHE A O 1
ATOM 656 N N . GLY A 1 86 ? -4.227 7.286 11.738 1.00 61.75 86 GLY A N 1
ATOM 657 C CA . GLY A 1 86 ? -5.659 7.155 11.462 1.00 61.75 86 GLY A CA 1
ATOM 658 C C . GLY A 1 86 ? -6.093 7.933 10.222 1.00 61.75 86 GLY A C 1
ATOM 659 O O . GLY A 1 86 ? -7.191 8.494 10.195 1.00 61.75 86 GLY A O 1
ATOM 660 N N . VAL A 1 87 ? -5.206 8.028 9.229 1.00 65.06 87 VAL A N 1
ATOM 661 C CA . VAL A 1 87 ? -5.430 8.867 8.056 1.00 65.06 87 VAL A CA 1
ATOM 662 C C . VAL A 1 87 ? -6.216 8.118 6.983 1.00 65.06 87 VAL A C 1
ATOM 664 O O . VAL A 1 87 ? -6.008 6.930 6.745 1.00 65.06 87 VAL A O 1
ATOM 667 N N . ASP A 1 88 ? -7.167 8.808 6.359 1.00 61.34 88 ASP A N 1
ATOM 668 C CA . ASP A 1 88 ? -7.994 8.242 5.294 1.00 61.34 88 ASP A CA 1
ATOM 669 C C . ASP A 1 88 ? -7.203 8.234 3.987 1.00 61.34 88 ASP A C 1
ATOM 671 O O . ASP A 1 88 ? -6.492 9.182 3.710 1.00 61.34 88 ASP A O 1
ATOM 675 N N . LEU A 1 89 ? -7.258 7.166 3.195 1.00 61.50 89 LEU A N 1
ATOM 676 C CA . LEU A 1 89 ? -6.317 6.972 2.092 1.00 61.50 89 LEU A CA 1
ATOM 677 C C . LEU A 1 89 ? -6.887 7.473 0.75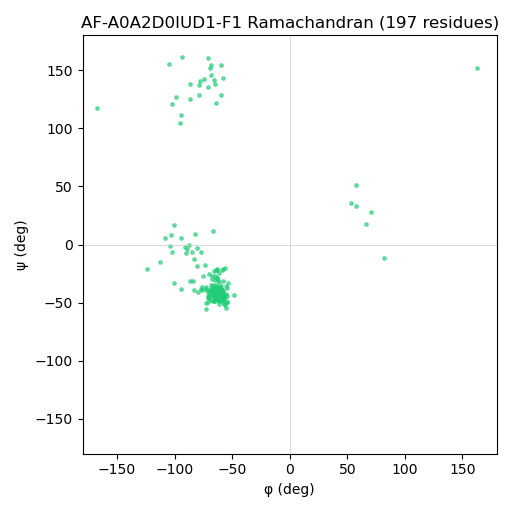7 1.00 61.50 89 LEU A C 1
ATOM 679 O O . LEU A 1 89 ? -7.716 6.786 0.165 1.00 61.50 89 LEU A O 1
ATOM 683 N N . PHE A 1 90 ? -6.429 8.632 0.262 1.00 56.28 90 PHE A N 1
ATOM 684 C CA . PHE A 1 90 ? -6.660 9.066 -1.127 1.00 56.28 90 PHE A CA 1
ATOM 685 C C . PHE A 1 90 ? -5.779 10.263 -1.542 1.00 56.28 90 PHE A C 1
ATOM 687 O O . PHE A 1 90 ? -5.937 11.341 -0.986 1.00 56.28 90 PHE A O 1
ATOM 694 N N . THR A 1 91 ? -4.899 10.110 -2.542 1.00 49.81 91 THR A N 1
ATOM 695 C CA . THR A 1 91 ? -4.515 11.098 -3.596 1.00 49.81 91 THR A CA 1
ATOM 696 C C . THR A 1 91 ? -3.194 10.692 -4.265 1.00 49.81 91 THR A C 1
ATOM 698 O O . THR A 1 91 ? -2.361 10.052 -3.641 1.00 49.81 91 THR A O 1
ATOM 701 N N . SER A 1 92 ? -2.990 11.069 -5.535 1.00 47.81 92 SER A N 1
ATOM 702 C CA . SER A 1 92 ? -1.806 10.712 -6.348 1.00 47.81 92 SER A CA 1
ATOM 703 C C . SER A 1 92 ? -1.042 11.907 -6.938 1.00 47.81 92 SER A C 1
ATOM 705 O O . SER A 1 92 ? 0.148 11.817 -7.245 1.00 47.81 92 SER A O 1
ATOM 707 N N . THR A 1 93 ? -1.692 13.064 -7.062 1.00 45.19 93 THR A N 1
ATOM 708 C CA . THR A 1 93 ? -1.152 14.242 -7.758 1.00 45.19 93 THR A CA 1
ATOM 709 C C . THR A 1 93 ? -0.231 15.099 -6.891 1.00 45.19 93 THR A C 1
ATOM 711 O O . THR A 1 93 ? 0.815 15.534 -7.363 1.00 45.19 93 THR A O 1
ATOM 714 N N . VAL A 1 94 ? -0.555 15.282 -5.607 1.00 49.78 94 VAL A N 1
ATOM 715 C CA . VAL A 1 94 ? 0.287 16.031 -4.645 1.00 49.78 94 VAL A CA 1
ATOM 716 C C . VAL A 1 94 ? 1.643 15.342 -4.436 1.00 49.78 94 VAL A C 1
ATOM 718 O O . VAL A 1 94 ? 2.664 15.976 -4.195 1.00 49.78 94 VAL A O 1
ATOM 721 N N . LEU A 1 95 ? 1.652 14.027 -4.601 1.00 52.69 95 LEU A N 1
ATOM 722 C CA . LEU A 1 95 ? 2.750 13.129 -4.287 1.00 52.69 95 LEU A CA 1
ATOM 723 C C . LEU A 1 95 ? 3.848 13.089 -5.340 1.00 52.69 95 LEU A C 1
ATOM 725 O O . LEU A 1 95 ? 5.034 13.130 -5.021 1.00 52.69 95 LEU A O 1
ATOM 729 N N . THR A 1 96 ? 3.440 13.087 -6.605 1.00 52.34 96 THR A N 1
ATOM 730 C CA . THR A 1 96 ? 4.358 13.137 -7.745 1.00 52.34 96 THR A CA 1
ATOM 731 C C . THR A 1 96 ? 5.180 14.436 -7.734 1.00 52.34 96 THR A C 1
ATOM 733 O O . THR A 1 96 ? 6.350 14.448 -8.113 1.00 52.34 96 THR A O 1
ATOM 736 N N . ILE A 1 97 ? 4.595 15.531 -7.230 1.00 52.94 97 ILE A N 1
ATOM 737 C CA . ILE A 1 97 ? 5.252 16.841 -7.118 1.00 52.94 97 ILE A CA 1
ATOM 738 C C . ILE A 1 97 ? 6.364 16.817 -6.061 1.00 52.94 97 ILE A C 1
ATOM 740 O O . ILE A 1 97 ? 7.434 17.371 -6.307 1.00 52.94 97 ILE A O 1
ATOM 744 N N . VAL A 1 98 ? 6.151 16.148 -4.921 1.00 51.41 98 VAL A N 1
ATOM 745 C CA . VAL A 1 98 ? 7.147 16.065 -3.837 1.00 51.41 98 VAL A CA 1
ATOM 746 C C . VAL A 1 98 ? 8.374 15.266 -4.278 1.00 51.41 98 VAL A C 1
ATOM 748 O O . VAL A 1 98 ? 9.487 15.766 -4.148 1.00 51.41 98 VAL A O 1
ATOM 751 N N . SER A 1 99 ? 8.194 14.084 -4.879 1.00 50.47 99 SER A N 1
ATOM 752 C CA . SER A 1 99 ? 9.323 13.273 -5.374 1.00 50.47 99 SER A CA 1
ATOM 753 C C . SER A 1 99 ? 10.055 13.904 -6.567 1.00 50.47 99 SER A C 1
ATOM 755 O O . SER A 1 99 ? 11.249 13.671 -6.754 1.00 50.47 99 SER A O 1
ATOM 757 N N . LYS A 1 100 ? 9.370 14.732 -7.372 1.00 50.94 100 LYS A N 1
ATOM 758 C CA . LYS A 1 100 ? 10.013 15.551 -8.412 1.00 50.94 100 LYS A CA 1
ATOM 759 C C . LYS A 1 100 ? 10.848 16.677 -7.798 1.00 50.94 100 LYS A C 1
ATOM 761 O O . LYS A 1 100 ? 11.977 16.897 -8.227 1.00 50.94 100 LYS A O 1
ATOM 766 N N . ALA A 1 101 ? 10.311 17.374 -6.797 1.00 46.81 101 ALA A N 1
ATOM 767 C CA . ALA A 1 101 ? 10.983 18.493 -6.141 1.00 46.81 101 ALA A CA 1
ATOM 768 C C . ALA A 1 101 ? 12.256 18.071 -5.387 1.00 46.81 101 ALA A C 1
ATOM 770 O O . ALA A 1 101 ? 13.177 18.875 -5.259 1.00 46.81 101 ALA A O 1
ATOM 771 N N . THR A 1 102 ? 12.336 16.820 -4.924 1.00 54.56 102 THR A N 1
ATOM 772 C CA . THR A 1 102 ? 13.517 16.280 -4.235 1.00 54.56 102 THR A CA 1
ATOM 773 C C . THR A 1 102 ? 14.607 15.741 -5.170 1.00 54.56 102 THR A C 1
ATOM 775 O O . THR A 1 102 ? 15.679 15.387 -4.688 1.00 54.56 102 THR A O 1
ATOM 778 N N . GLY A 1 103 ? 14.379 15.670 -6.491 1.00 57.69 103 GLY A N 1
ATOM 779 C CA . GLY A 1 103 ? 15.384 15.197 -7.458 1.00 57.69 103 GLY A CA 1
ATOM 780 C C . GLY A 1 103 ? 15.752 13.712 -7.323 1.00 57.69 103 GLY A C 1
ATOM 781 O O . GLY A 1 103 ? 16.787 13.279 -7.826 1.00 57.69 103 GLY A O 1
ATOM 782 N N . GLN A 1 104 ? 14.916 12.919 -6.645 1.00 59.09 104 GLN A N 1
ATOM 783 C CA . GLN A 1 104 ? 15.243 11.543 -6.248 1.00 59.09 104 GLN A CA 1
ATOM 784 C C . GLN A 1 104 ? 15.488 10.592 -7.434 1.00 59.09 104 GLN A C 1
ATOM 786 O O . GLN A 1 104 ? 16.177 9.588 -7.287 1.00 59.09 104 GLN A O 1
ATOM 791 N N . TYR A 1 105 ? 14.964 10.920 -8.618 1.00 60.88 105 TYR A N 1
ATOM 792 C CA . TYR A 1 105 ? 15.098 10.116 -9.835 1.00 60.88 105 TYR A CA 1
ATOM 793 C C . TYR A 1 105 ? 16.541 10.009 -10.363 1.00 60.88 105 TYR A C 1
ATOM 795 O O . TYR A 1 105 ? 16.852 9.039 -11.046 1.00 60.88 105 TYR A O 1
ATOM 803 N N . ALA A 1 106 ? 17.424 10.956 -10.024 1.00 61.56 106 ALA A N 1
ATOM 804 C CA . ALA A 1 106 ? 18.832 10.958 -10.442 1.00 61.56 106 ALA A CA 1
ATOM 805 C C . ALA A 1 106 ? 19.772 10.245 -9.443 1.00 61.56 106 ALA A C 1
ATOM 807 O O . ALA A 1 106 ? 20.982 10.152 -9.661 1.00 61.56 106 ALA A O 1
ATOM 808 N N . VAL A 1 107 ? 19.237 9.751 -8.321 1.00 67.81 107 VAL A N 1
ATOM 809 C CA . VAL A 1 107 ? 20.022 9.080 -7.275 1.00 67.81 107 VAL A CA 1
ATOM 810 C C . VAL A 1 107 ? 20.554 7.738 -7.790 1.00 67.81 107 VAL A C 1
ATOM 812 O O . VAL A 1 107 ? 19.901 7.052 -8.575 1.00 67.81 107 VAL A O 1
ATOM 815 N N . ALA A 1 108 ? 21.756 7.363 -7.335 1.00 67.81 108 ALA A N 1
ATOM 816 C CA . ALA A 1 108 ? 22.462 6.151 -7.754 1.00 67.81 108 ALA A CA 1
ATOM 817 C C . ALA A 1 108 ? 22.696 6.080 -9.276 1.00 67.81 108 ALA A C 1
ATOM 819 O O . ALA A 1 108 ? 22.374 5.076 -9.894 1.00 67.81 108 ALA A O 1
ATOM 820 N N . ASN A 1 109 ? 23.255 7.134 -9.886 1.00 70.38 109 ASN A N 1
ATOM 821 C CA . ASN A 1 109 ? 23.560 7.191 -11.328 1.00 70.38 109 ASN A CA 1
ATOM 822 C C . ASN A 1 109 ? 22.348 6.859 -12.232 1.00 70.38 109 ASN A C 1
ATOM 824 O O . ASN A 1 109 ? 22.512 6.178 -13.236 1.00 70.38 109 ASN A O 1
ATOM 828 N N . GLY A 1 110 ? 21.128 7.250 -11.839 1.00 68.31 110 GLY A N 1
ATOM 829 C CA . GLY A 1 110 ? 19.905 6.987 -12.616 1.00 68.31 110 GLY A CA 1
ATOM 830 C C . GLY A 1 110 ? 19.287 5.590 -12.436 1.00 68.31 110 GLY A C 1
ATOM 831 O O . GLY A 1 110 ? 18.118 5.393 -12.776 1.00 68.31 110 GLY A O 1
ATOM 832 N N . PHE A 1 111 ? 19.984 4.638 -11.796 1.00 74.44 111 PHE A N 1
ATOM 833 C CA . PHE A 1 111 ? 19.448 3.291 -11.526 1.00 74.44 111 PHE A CA 1
ATOM 834 C C . PHE A 1 111 ? 18.152 3.313 -10.709 1.00 74.44 111 PHE A C 1
ATOM 836 O O . PHE A 1 111 ? 17.282 2.458 -10.880 1.00 74.44 111 PHE A O 1
ATOM 843 N N . TRP A 1 112 ? 17.996 4.308 -9.836 1.00 73.81 112 TRP A N 1
ATOM 844 C CA . TRP A 1 112 ? 16.782 4.468 -9.047 1.00 73.81 112 TRP A CA 1
ATOM 845 C C . TRP A 1 112 ? 15.571 4.817 -9.930 1.00 73.81 112 TRP A C 1
ATOM 847 O O . TRP A 1 112 ? 14.506 4.219 -9.782 1.00 73.81 112 TRP A O 1
ATOM 857 N N . GLY A 1 113 ? 15.740 5.720 -10.904 1.00 67.00 113 GLY A N 1
ATOM 858 C CA . GLY A 1 113 ? 14.704 6.056 -11.885 1.00 67.00 113 GLY A CA 1
ATOM 859 C C . GLY A 1 113 ? 14.378 4.897 -12.833 1.00 67.00 113 GLY A C 1
ATOM 860 O O . GLY A 1 113 ? 13.207 4.650 -13.122 1.00 67.00 113 GLY A O 1
ATOM 861 N N . LEU A 1 114 ? 15.392 4.128 -13.239 1.00 75.12 114 LEU A N 1
ATOM 862 C CA . LEU A 1 114 ? 15.223 2.902 -14.024 1.00 75.12 114 LEU A CA 1
ATOM 863 C C . LEU A 1 114 ? 14.343 1.866 -13.315 1.00 75.12 114 LEU A C 1
ATOM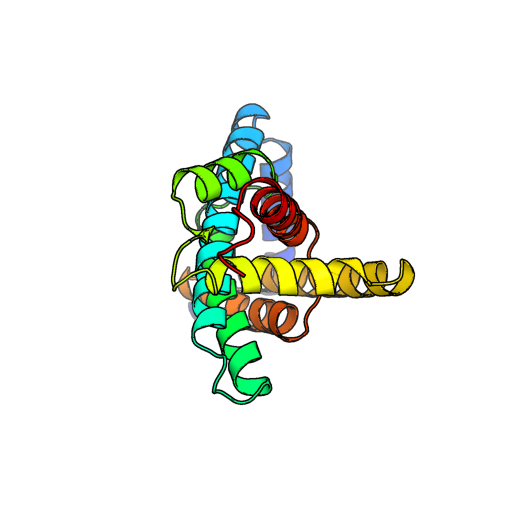 865 O O . LEU A 1 114 ? 13.435 1.316 -13.936 1.00 75.12 114 LEU A O 1
ATOM 869 N N . ASN A 1 115 ? 14.553 1.637 -12.016 1.00 76.94 115 ASN A N 1
ATOM 870 C CA . ASN A 1 115 ? 13.716 0.723 -11.235 1.00 76.94 115 ASN A CA 1
ATOM 871 C C . ASN A 1 115 ? 12.248 1.164 -11.213 1.00 76.94 115 ASN A C 1
ATOM 873 O O . ASN A 1 115 ? 11.353 0.336 -11.365 1.00 76.94 115 ASN A O 1
ATOM 877 N N . VAL A 1 116 ? 11.976 2.466 -11.079 1.00 75.31 116 VAL A N 1
ATOM 878 C CA . VAL A 1 116 ? 10.599 2.987 -11.139 1.00 75.31 116 VAL A CA 1
ATOM 879 C C . VAL A 1 116 ? 9.965 2.691 -12.495 1.00 75.31 116 VAL A C 1
ATOM 881 O O . VAL A 1 116 ? 8.834 2.209 -12.544 1.00 75.31 116 VAL A O 1
ATOM 884 N N . LEU A 1 117 ? 10.689 2.950 -13.589 1.00 78.81 117 LEU A N 1
ATOM 885 C CA . LEU A 1 117 ? 10.204 2.694 -14.945 1.00 78.81 117 LEU A CA 1
ATOM 886 C C . LEU A 1 117 ? 9.951 1.203 -15.183 1.00 78.81 117 LEU A C 1
ATOM 888 O O . LEU A 1 117 ? 8.900 0.858 -15.708 1.00 78.81 117 LEU A O 1
ATOM 892 N N . GLN A 1 118 ? 10.854 0.322 -14.750 1.00 81.25 118 GLN A N 1
ATOM 893 C CA . GLN A 1 118 ? 10.708 -1.128 -14.905 1.00 81.25 118 GLN A CA 1
ATOM 894 C C . GLN A 1 118 ? 9.523 -1.688 -14.108 1.00 81.25 118 GLN A C 1
ATOM 896 O O . GLN A 1 118 ? 8.756 -2.497 -14.630 1.00 81.25 118 GLN A O 1
ATOM 901 N N . VAL A 1 119 ? 9.333 -1.247 -12.858 1.00 79.56 119 VAL A N 1
ATOM 902 C CA . VAL A 1 119 ? 8.192 -1.694 -12.043 1.00 79.56 119 VAL A CA 1
ATOM 903 C C . VAL A 1 119 ? 6.880 -1.129 -12.601 1.00 79.56 119 VAL A C 1
ATOM 905 O O . VAL A 1 119 ? 5.880 -1.843 -12.623 1.00 79.56 119 VAL A O 1
ATOM 908 N N . ALA A 1 120 ? 6.864 0.117 -13.088 1.00 77.44 120 ALA A N 1
ATOM 909 C CA . ALA A 1 120 ? 5.689 0.689 -13.745 1.00 77.44 120 ALA A CA 1
ATOM 910 C C . ALA A 1 120 ? 5.351 -0.053 -15.049 1.00 77.44 120 ALA A C 1
ATOM 912 O O . ALA A 1 120 ? 4.198 -0.422 -15.254 1.00 77.44 120 ALA A O 1
ATOM 913 N N . ASP A 1 121 ? 6.349 -0.329 -15.890 1.00 81.25 121 ASP A N 1
ATOM 914 C CA . ASP A 1 121 ? 6.187 -1.030 -17.164 1.00 81.25 121 ASP A CA 1
ATOM 915 C C . ASP A 1 121 ? 5.643 -2.449 -16.967 1.00 81.25 121 ASP A C 1
ATOM 917 O O . ASP A 1 121 ? 4.638 -2.816 -17.575 1.00 81.25 121 ASP A O 1
ATOM 921 N N . HIS A 1 122 ? 6.201 -3.211 -16.021 1.00 81.19 122 HIS A N 1
ATOM 922 C CA . HIS A 1 122 ? 5.706 -4.549 -15.686 1.00 81.19 122 HIS A CA 1
ATOM 923 C C . HIS A 1 122 ? 4.213 -4.551 -15.314 1.00 81.19 122 HIS A C 1
ATOM 925 O O . HIS A 1 122 ? 3.484 -5.478 -15.661 1.00 81.19 122 HIS A O 1
ATOM 931 N N . LYS A 1 123 ? 3.735 -3.498 -14.641 1.00 80.81 123 LYS A N 1
ATOM 932 C CA . LYS A 1 123 ? 2.341 -3.377 -14.186 1.00 80.81 123 LYS A CA 1
ATOM 933 C C . LYS A 1 123 ? 1.364 -2.931 -15.274 1.00 80.81 123 LYS A C 1
ATOM 935 O O . LYS A 1 123 ? 0.159 -3.120 -15.120 1.00 80.81 123 LYS A O 1
ATOM 940 N N . MET A 1 124 ? 1.847 -2.350 -16.373 1.00 80.88 124 MET A N 1
ATOM 941 C CA . MET A 1 124 ? 0.995 -1.891 -17.480 1.00 80.88 124 MET A CA 1
ATOM 942 C C . MET A 1 124 ? 0.621 -2.999 -18.474 1.00 80.88 124 MET A C 1
ATOM 944 O O . MET A 1 124 ? -0.274 -2.797 -19.291 1.00 80.88 124 MET A O 1
ATOM 948 N N . HIS A 1 125 ? 1.270 -4.165 -18.407 1.00 85.06 125 HIS A N 1
ATOM 949 C CA . HIS A 1 125 ? 1.097 -5.252 -19.378 1.00 85.06 125 HIS A CA 1
ATOM 950 C C . HIS A 1 125 ? 0.063 -6.316 -18.971 1.00 85.06 125 HIS A C 1
ATOM 952 O O . HIS A 1 125 ? -0.097 -7.317 -19.668 1.00 85.06 125 HIS A O 1
ATOM 958 N N . HIS A 1 126 ? -0.652 -6.121 -17.862 1.00 83.31 126 HIS A N 1
ATOM 959 C CA . HIS A 1 126 ? -1.686 -7.055 -17.419 1.00 83.31 126 HIS A CA 1
ATOM 960 C C . HIS A 1 126 ? -2.954 -6.961 -18.271 1.00 83.31 126 HIS A C 1
ATOM 962 O O . HIS A 1 126 ? -3.406 -5.877 -18.648 1.00 83.31 126 HIS A O 1
ATOM 968 N N . THR A 1 127 ? -3.587 -8.105 -18.521 1.00 90.94 127 THR A N 1
ATOM 969 C CA . THR A 1 127 ? -4.940 -8.126 -19.083 1.00 90.94 127 THR A CA 1
ATOM 970 C C . THR A 1 127 ? -5.962 -7.646 -18.048 1.00 90.94 127 THR A C 1
ATOM 972 O O . THR A 1 127 ? -5.718 -7.667 -16.840 1.00 90.94 127 THR A O 1
ATOM 975 N N . PHE A 1 128 ? -7.151 -7.237 -18.500 1.00 86.56 128 PHE A N 1
ATOM 976 C CA . PHE A 1 128 ? -8.199 -6.732 -17.604 1.00 86.56 128 PHE A CA 1
ATOM 977 C C . PHE A 1 128 ? -8.569 -7.724 -16.488 1.00 86.56 128 PHE A C 1
ATOM 979 O O . PHE A 1 128 ? -8.727 -7.330 -15.335 1.00 86.56 128 PHE A O 1
ATOM 986 N N . ILE A 1 129 ? -8.693 -9.013 -16.823 1.00 91.88 129 ILE A N 1
ATOM 987 C CA . ILE A 1 129 ? -9.089 -10.053 -15.863 1.00 91.88 129 ILE A CA 1
ATOM 988 C C . ILE A 1 129 ? -7.969 -10.299 -14.849 1.00 91.88 129 ILE A C 1
ATOM 990 O O . ILE A 1 129 ? -8.241 -10.393 -13.655 1.00 91.88 129 ILE A O 1
ATOM 994 N N . GLU A 1 130 ? -6.715 -10.346 -15.299 1.00 85.50 130 GLU A N 1
ATOM 995 C CA . GLU A 1 130 ? -5.560 -10.488 -14.408 1.00 85.50 130 GLU A CA 1
ATOM 996 C C . GLU A 1 130 ? -5.465 -9.308 -13.441 1.00 85.50 130 GLU A C 1
ATOM 998 O O . GLU A 1 130 ? -5.387 -9.516 -12.232 1.00 85.50 130 GLU A O 1
ATOM 1003 N N . ALA A 1 131 ? -5.562 -8.075 -13.947 1.00 85.19 131 ALA A N 1
ATOM 1004 C CA . ALA A 1 131 ? -5.539 -6.869 -13.124 1.00 85.19 131 ALA A CA 1
ATOM 1005 C C . ALA A 1 131 ? -6.687 -6.849 -12.098 1.00 85.19 131 ALA A C 1
ATOM 1007 O O . ALA A 1 131 ? -6.483 -6.472 -10.943 1.00 85.19 131 ALA A O 1
ATOM 1008 N N . LEU A 1 132 ? -7.884 -7.304 -12.487 1.00 86.44 132 LEU A N 1
ATOM 1009 C CA . LEU A 1 132 ? -9.030 -7.414 -11.587 1.00 86.44 132 LEU A CA 1
ATOM 1010 C C . LEU A 1 132 ? -8.786 -8.449 -10.478 1.00 86.44 132 LEU A C 1
ATOM 1012 O O . LEU A 1 132 ? -9.002 -8.149 -9.304 1.00 86.44 132 LEU A O 1
ATOM 1016 N N . CYS A 1 133 ? -8.317 -9.650 -10.825 1.00 87.75 133 CYS A N 1
ATOM 1017 C CA . CYS A 1 133 ? -8.021 -10.700 -9.852 1.00 87.75 133 CYS A CA 1
ATOM 1018 C C . CYS A 1 133 ? -6.908 -10.281 -8.882 1.00 87.75 133 CYS A C 1
ATOM 1020 O O . CYS A 1 133 ? -7.062 -10.441 -7.670 1.00 87.75 133 CYS A O 1
ATOM 1022 N N . LEU A 1 134 ? -5.825 -9.689 -9.395 1.00 86.38 134 LEU A N 1
ATOM 1023 C CA . LEU A 1 134 ? -4.728 -9.158 -8.582 1.00 86.38 134 LEU A CA 1
ATOM 1024 C C . LEU A 1 134 ? -5.212 -8.039 -7.650 1.00 86.38 134 LEU A C 1
ATOM 1026 O O . LEU A 1 134 ? -4.813 -8.002 -6.486 1.00 86.38 134 LEU A O 1
ATOM 1030 N N . GLY A 1 135 ? -6.116 -7.176 -8.123 1.00 82.00 135 GLY A N 1
ATOM 1031 C CA . GLY A 1 135 ? -6.738 -6.123 -7.319 1.00 82.00 135 GLY A CA 1
ATOM 1032 C C . GLY A 1 135 ? -7.621 -6.649 -6.186 1.00 82.00 135 GLY A C 1
ATOM 1033 O O . GLY A 1 135 ? -7.544 -6.161 -5.055 1.00 82.00 135 GLY A O 1
ATOM 1034 N N . ILE A 1 136 ? -8.429 -7.678 -6.456 1.00 83.12 136 ILE A N 1
ATOM 1035 C CA . ILE A 1 136 ? -9.269 -8.330 -5.439 1.00 83.12 136 ILE A CA 1
ATOM 1036 C C . ILE A 1 136 ? -8.392 -8.963 -4.352 1.00 83.12 136 ILE A C 1
ATOM 1038 O O . ILE A 1 136 ? -8.661 -8.778 -3.164 1.00 83.12 136 ILE A O 1
ATOM 1042 N N . LEU A 1 137 ? -7.326 -9.666 -4.745 1.00 85.69 137 LEU A N 1
ATOM 1043 C CA . LEU A 1 137 ? -6.393 -10.298 -3.809 1.00 85.69 137 LEU A CA 1
ATOM 1044 C C . LEU A 1 137 ? -5.626 -9.267 -2.972 1.00 85.69 137 LEU A C 1
ATOM 1046 O O . LEU A 1 137 ? -5.512 -9.443 -1.759 1.00 85.69 137 LEU A O 1
ATOM 1050 N N . ALA A 1 138 ? -5.170 -8.162 -3.574 1.00 85.62 138 ALA A N 1
ATOM 1051 C CA . ALA A 1 138 ? -4.549 -7.063 -2.835 1.00 85.62 138 ALA A CA 1
ATOM 1052 C C . ALA A 1 138 ? -5.493 -6.517 -1.755 1.00 85.62 138 ALA A C 1
ATOM 1054 O O . ALA A 1 138 ? -5.116 -6.410 -0.587 1.00 85.62 138 ALA A O 1
ATOM 1055 N N . ASN A 1 139 ? -6.738 -6.206 -2.129 1.00 81.50 139 ASN A N 1
ATOM 1056 C CA . ASN A 1 139 ? -7.700 -5.627 -1.198 1.00 81.50 139 ASN A CA 1
ATOM 1057 C C . ASN A 1 139 ? -8.099 -6.610 -0.090 1.00 81.50 139 ASN A C 1
ATOM 1059 O O . ASN A 1 139 ? -8.237 -6.207 1.060 1.00 81.50 139 ASN A O 1
ATOM 1063 N N . LEU A 1 140 ? -8.212 -7.904 -0.403 1.00 83.12 140 LEU A N 1
ATOM 1064 C CA . LEU A 1 140 ? -8.457 -8.948 0.591 1.00 83.12 140 LEU A CA 1
ATOM 1065 C C . LEU A 1 140 ? -7.363 -8.953 1.667 1.00 83.12 140 LEU A C 1
ATOM 1067 O O . LEU A 1 140 ? -7.676 -8.952 2.858 1.00 83.12 140 LEU A O 1
ATOM 1071 N N . MET A 1 141 ? -6.092 -8.895 1.265 1.00 83.19 141 MET A N 1
ATOM 1072 C CA . MET A 1 141 ? -4.963 -8.887 2.200 1.00 83.19 141 MET A CA 1
ATOM 1073 C C . MET A 1 141 ? -4.915 -7.612 3.047 1.00 83.19 141 MET A C 1
ATOM 1075 O O . MET A 1 141 ? -4.669 -7.689 4.251 1.00 83.19 141 MET A O 1
ATOM 1079 N N . VAL A 1 142 ? -5.215 -6.450 2.458 1.00 82.12 142 VAL A N 1
ATOM 1080 C CA . VAL A 1 142 ? -5.310 -5.176 3.192 1.00 82.12 142 VAL A CA 1
ATOM 1081 C C . VAL A 1 142 ? -6.461 -5.206 4.204 1.00 82.12 142 VAL A C 1
ATOM 1083 O O . VAL A 1 142 ? -6.267 -4.838 5.363 1.00 82.12 142 VAL A O 1
ATOM 1086 N N . CYS A 1 143 ? -7.641 -5.699 3.816 1.00 79.62 143 CYS A N 1
ATOM 1087 C CA . CYS A 1 143 ? -8.781 -5.845 4.722 1.00 79.62 143 CYS A CA 1
ATOM 1088 C C . CYS A 1 143 ? -8.474 -6.802 5.880 1.00 79.62 143 CYS A C 1
ATOM 1090 O O . CYS A 1 143 ? -8.809 -6.494 7.023 1.00 79.62 143 CYS A O 1
ATOM 1092 N N . LEU A 1 144 ? -7.800 -7.926 5.614 1.00 79.88 144 LEU A N 1
ATOM 1093 C CA . LEU A 1 144 ? -7.349 -8.846 6.662 1.00 79.88 144 LEU A CA 1
ATOM 1094 C C . LEU A 1 144 ? -6.347 -8.182 7.612 1.00 79.88 144 LEU A C 1
ATOM 1096 O O . LEU A 1 144 ? -6.454 -8.362 8.822 1.00 79.88 144 LEU A O 1
ATOM 1100 N N . ALA A 1 145 ? -5.411 -7.386 7.091 1.00 81.81 145 ALA A N 1
ATOM 1101 C CA . ALA A 1 145 ? -4.442 -6.650 7.900 1.00 81.81 145 ALA A CA 1
ATOM 1102 C C . ALA A 1 145 ? -5.143 -5.678 8.869 1.00 81.81 145 ALA A C 1
ATOM 1104 O O . ALA A 1 145 ? -4.889 -5.698 10.075 1.00 81.81 145 ALA A O 1
ATOM 1105 N N . VAL A 1 146 ? -6.086 -4.878 8.358 1.00 78.19 146 VAL A N 1
ATOM 1106 C CA . VAL A 1 146 ? -6.877 -3.939 9.170 1.00 78.19 146 VAL A CA 1
ATOM 1107 C C . VAL A 1 146 ? -7.739 -4.687 10.187 1.00 78.19 146 VAL A C 1
ATOM 1109 O O . VAL A 1 146 ? -7.754 -4.319 11.361 1.00 78.19 146 VAL A O 1
ATOM 1112 N N . TRP A 1 147 ? -8.394 -5.777 9.782 1.00 75.56 147 TRP A N 1
ATOM 1113 C CA . TRP A 1 147 ? -9.196 -6.603 10.683 1.00 75.56 147 TRP A CA 1
ATOM 1114 C C . TRP A 1 147 ? -8.364 -7.167 11.838 1.00 75.56 147 TRP A C 1
ATOM 1116 O O . TRP A 1 147 ? -8.754 -7.046 12.997 1.00 75.56 147 TRP A O 1
ATOM 1126 N N . MET A 1 148 ? -7.179 -7.714 11.557 1.00 79.38 148 MET A N 1
ATOM 1127 C CA . MET A 1 148 ? -6.279 -8.210 12.602 1.00 79.38 148 MET A CA 1
ATOM 1128 C C . MET A 1 148 ? -5.755 -7.092 13.509 1.00 79.38 148 MET A C 1
ATOM 1130 O O . MET A 1 148 ? -5.573 -7.319 14.704 1.00 79.38 148 MET A O 1
ATOM 1134 N N . SER A 1 149 ? -5.595 -5.868 12.997 1.00 79.94 149 SER A N 1
ATOM 1135 C CA . SER A 1 149 ? -5.239 -4.717 13.834 1.00 79.94 149 SER A CA 1
ATOM 1136 C C . SER A 1 149 ? -6.320 -4.378 14.876 1.00 79.94 149 SER A C 1
ATOM 1138 O O . SER A 1 149 ? -5.999 -3.915 15.969 1.00 79.94 149 SER A O 1
ATOM 1140 N N . TYR A 1 150 ? -7.599 -4.674 14.609 1.00 76.12 150 TYR A N 1
ATOM 1141 C CA . TYR A 1 150 ? -8.669 -4.499 15.599 1.00 76.12 150 TYR A CA 1
ATOM 1142 C C . TYR A 1 150 ? -8.650 -5.553 16.713 1.00 76.12 150 TYR A C 1
ATOM 1144 O O . TYR A 1 150 ? -9.234 -5.325 17.770 1.00 76.12 150 TYR A O 1
ATOM 1152 N N . ALA A 1 151 ? -7.962 -6.683 16.520 1.00 82.75 151 ALA A N 1
ATOM 1153 C CA . ALA A 1 151 ? -7.805 -7.700 17.560 1.00 82.75 151 ALA A CA 1
ATOM 1154 C C . ALA A 1 151 ? -6.792 -7.283 18.644 1.00 82.75 151 ALA A C 1
ATOM 1156 O O . ALA A 1 151 ? -6.885 -7.745 19.785 1.00 82.75 151 ALA A O 1
ATOM 1157 N N . GLY A 1 152 ? -5.829 -6.424 18.285 1.00 81.19 152 GLY A N 1
ATOM 1158 C CA . GLY A 1 152 ? -4.737 -5.978 19.148 1.00 81.19 152 GLY A CA 1
ATOM 1159 C C . GLY A 1 152 ? -5.156 -4.916 20.168 1.00 81.19 152 GLY A C 1
ATOM 1160 O O . GLY A 1 152 ? -5.913 -3.991 19.860 1.00 81.19 152 GLY A O 1
ATOM 1161 N N . ARG A 1 153 ? -4.626 -5.020 21.393 1.00 78.56 153 ARG A N 1
ATOM 1162 C CA . ARG A 1 153 ? -4.880 -4.053 22.477 1.00 78.56 153 ARG A CA 1
ATOM 1163 C C . ARG A 1 153 ? -3.806 -2.980 22.554 1.00 78.56 153 ARG A C 1
ATOM 1165 O O . ARG A 1 153 ? -4.125 -1.823 22.818 1.00 78.56 153 ARG A O 1
ATOM 1172 N N . SER A 1 154 ? -2.550 -3.359 22.325 1.00 81.81 154 SER A N 1
ATOM 1173 C CA . SER A 1 154 ? -1.415 -2.441 22.340 1.00 81.81 154 SER A CA 1
ATOM 1174 C C . SER A 1 154 ? -1.097 -1.916 20.943 1.00 81.81 154 SER A C 1
ATOM 1176 O O . SER A 1 154 ? -1.493 -2.499 19.935 1.00 81.81 154 SER A O 1
ATOM 1178 N N . LEU A 1 155 ? -0.357 -0.808 20.878 1.00 79.12 155 LEU A N 1
ATOM 1179 C CA . LEU A 1 155 ? 0.113 -0.257 19.608 1.00 79.12 155 LEU A CA 1
ATOM 1180 C C . LEU A 1 155 ? 0.986 -1.293 18.882 1.00 79.12 155 LEU A C 1
ATOM 1182 O O . LEU A 1 155 ? 0.741 -1.562 17.714 1.00 79.12 155 LEU A O 1
ATOM 1186 N N . ILE A 1 156 ? 1.891 -1.962 19.608 1.00 82.69 156 ILE A N 1
ATOM 1187 C CA . ILE A 1 156 ? 2.784 -3.013 19.097 1.00 82.69 156 ILE A CA 1
ATOM 1188 C C . ILE A 1 156 ? 2.014 -4.177 18.458 1.00 82.69 156 ILE A C 1
ATOM 1190 O O . ILE A 1 156 ? 2.367 -4.581 17.352 1.00 82.69 156 ILE A O 1
ATOM 1194 N N . ASP A 1 157 ? 0.937 -4.670 19.079 1.00 82.31 157 ASP A N 1
ATOM 1195 C CA . ASP A 1 157 ? 0.137 -5.770 18.508 1.00 82.31 157 ASP A CA 1
ATOM 1196 C C . ASP A 1 157 ? -0.439 -5.390 17.141 1.00 82.31 157 ASP A C 1
ATOM 1198 O O . ASP A 1 157 ? -0.434 -6.190 16.206 1.00 82.31 157 ASP A O 1
ATOM 1202 N N . LYS A 1 158 ? -0.899 -4.138 17.015 1.00 81.88 158 LYS A N 1
ATOM 1203 C CA . LYS A 1 158 ? -1.428 -3.602 15.759 1.00 81.88 158 LYS A CA 1
ATOM 1204 C C . LYS A 1 158 ? -0.338 -3.526 14.702 1.00 81.88 158 LYS A C 1
ATOM 1206 O O . LYS A 1 158 ? -0.587 -3.924 13.574 1.00 81.88 158 LYS A O 1
ATOM 1211 N N . LEU A 1 159 ? 0.864 -3.070 15.063 1.00 81.88 159 LEU A N 1
ATOM 1212 C CA . LEU A 1 159 ? 1.997 -2.981 14.138 1.00 81.88 159 LEU A CA 1
ATOM 1213 C C . LEU A 1 159 ? 2.396 -4.360 13.605 1.00 81.88 159 LEU A C 1
ATOM 1215 O O . LEU A 1 159 ? 2.467 -4.562 12.395 1.00 81.88 159 LEU A O 1
ATOM 1219 N N . PHE A 1 160 ? 2.607 -5.331 14.492 1.00 85.38 160 PHE A N 1
ATOM 1220 C CA . PHE A 1 160 ? 3.051 -6.666 14.090 1.00 85.38 160 PHE A CA 1
ATOM 1221 C C . PHE A 1 160 ? 1.997 -7.428 13.281 1.00 85.38 160 PHE A C 1
ATOM 1223 O O . PHE A 1 160 ? 2.355 -8.139 12.342 1.00 85.38 160 PHE A O 1
ATOM 1230 N N . ALA A 1 161 ? 0.708 -7.242 13.584 1.00 84.25 161 ALA A N 1
ATOM 1231 C CA . ALA A 1 161 ? -0.385 -7.856 12.829 1.00 84.25 161 ALA A CA 1
ATOM 1232 C C . ALA A 1 161 ? -0.430 -7.413 11.353 1.00 84.25 161 ALA A C 1
ATOM 1234 O O . ALA A 1 161 ? -0.945 -8.141 10.505 1.00 84.25 161 ALA A O 1
ATOM 1235 N N . LEU A 1 162 ? 0.121 -6.237 11.039 1.00 83.62 162 LEU A N 1
ATOM 1236 C CA . LEU A 1 162 ? 0.104 -5.652 9.698 1.00 83.62 162 LEU A CA 1
ATOM 1237 C C . LEU A 1 162 ? 1.266 -6.129 8.819 1.00 83.62 162 LEU A C 1
ATOM 1239 O O . LEU A 1 162 ? 1.095 -6.253 7.609 1.00 83.62 162 LEU A O 1
ATOM 1243 N N . ILE A 1 163 ? 2.428 -6.433 9.407 1.00 87.00 163 ILE A N 1
ATOM 1244 C CA . ILE A 1 163 ? 3.661 -6.730 8.656 1.00 87.00 163 ILE A CA 1
ATOM 1245 C C . ILE A 1 163 ? 3.465 -7.905 7.695 1.00 87.00 163 ILE A C 1
ATOM 1247 O O . ILE A 1 163 ? 3.822 -7.822 6.520 1.00 87.00 163 ILE A O 1
ATOM 1251 N N . LEU A 1 164 ? 2.884 -9.006 8.171 1.00 87.12 164 LEU A N 1
ATOM 1252 C CA . LEU A 1 164 ? 2.824 -10.253 7.406 1.00 87.12 164 LEU A CA 1
ATOM 1253 C C . LEU A 1 164 ? 1.832 -10.191 6.228 1.00 87.12 164 LEU A C 1
ATOM 1255 O O . LEU A 1 164 ? 2.244 -10.490 5.109 1.00 87.12 164 LEU A O 1
ATOM 1259 N N . PRO A 1 165 ? 0.568 -9.761 6.395 1.00 84.31 165 PRO A N 1
ATOM 1260 C CA . PRO A 1 165 ? -0.352 -9.637 5.261 1.00 84.31 165 PRO A CA 1
ATOM 1261 C C . PRO A 1 165 ? 0.126 -8.636 4.212 1.00 84.31 165 PRO A C 1
ATOM 1263 O O . PRO A 1 165 ? -0.061 -8.855 3.016 1.00 84.31 165 PRO A O 1
ATOM 1266 N N . ILE A 1 166 ? 0.748 -7.542 4.665 1.00 85.38 166 ILE A N 1
ATOM 1267 C CA . ILE A 1 166 ? 1.229 -6.481 3.783 1.00 85.38 166 ILE A CA 1
ATOM 1268 C C . ILE A 1 166 ? 2.436 -6.955 2.986 1.00 85.38 166 ILE A C 1
ATOM 1270 O O . ILE A 1 166 ? 2.439 -6.876 1.758 1.00 85.38 166 ILE A O 1
ATOM 1274 N N . SER A 1 167 ? 3.423 -7.531 3.672 1.00 85.94 167 SER A N 1
ATOM 1275 C CA . SER A 1 167 ? 4.589 -8.104 3.006 1.00 85.94 167 SER A CA 1
ATOM 1276 C C . SER A 1 167 ? 4.196 -9.211 2.033 1.00 85.94 167 SER A C 1
ATOM 1278 O O . SER A 1 167 ? 4.723 -9.248 0.927 1.00 85.94 167 SER A O 1
ATOM 1280 N N . MET A 1 168 ? 3.213 -10.047 2.380 1.00 85.88 168 MET A N 1
ATOM 1281 C CA . MET A 1 168 ? 2.701 -11.088 1.493 1.00 85.88 168 MET A CA 1
ATOM 1282 C C . MET A 1 168 ? 2.071 -10.512 0.219 1.00 85.88 168 MET A C 1
ATOM 1284 O O . MET A 1 168 ? 2.358 -11.035 -0.858 1.00 85.88 168 MET A O 1
ATOM 1288 N N . PHE A 1 169 ? 1.259 -9.448 0.286 1.00 85.31 169 PHE A N 1
ATOM 1289 C CA . PHE A 1 169 ? 0.661 -8.890 -0.936 1.00 85.31 169 PHE A CA 1
ATOM 1290 C C . PHE A 1 169 ? 1.715 -8.239 -1.845 1.00 85.31 169 PHE A C 1
ATOM 1292 O O . PHE A 1 169 ? 1.652 -8.403 -3.063 1.00 85.31 169 PHE A O 1
ATOM 1299 N N . VAL A 1 170 ? 2.695 -7.534 -1.266 1.00 83.31 170 VAL A N 1
ATOM 1300 C CA . VAL A 1 170 ? 3.760 -6.846 -2.017 1.00 83.31 170 VAL A CA 1
ATOM 1301 C C . VAL A 1 170 ? 4.721 -7.856 -2.639 1.00 83.31 170 VAL A C 1
ATOM 1303 O O . VAL A 1 170 ? 5.032 -7.767 -3.827 1.00 83.31 170 VAL A O 1
ATOM 1306 N N . ALA A 1 171 ? 5.146 -8.856 -1.862 1.00 84.62 171 ALA A N 1
ATOM 1307 C CA . ALA A 1 171 ? 6.025 -9.925 -2.326 1.00 84.62 171 ALA A CA 1
ATOM 1308 C C . ALA A 1 171 ? 5.368 -10.764 -3.433 1.00 84.62 171 ALA A C 1
ATOM 1310 O O . ALA A 1 171 ? 6.042 -11.160 -4.384 1.00 84.62 171 ALA A O 1
ATOM 1311 N N . SER A 1 172 ? 4.051 -10.984 -3.337 1.00 84.69 172 SER A N 1
ATOM 1312 C CA . SER A 1 172 ? 3.264 -11.708 -4.347 1.00 84.69 172 SER A CA 1
ATOM 1313 C C . SER A 1 172 ? 2.953 -10.873 -5.593 1.00 84.69 172 SER A C 1
ATOM 1315 O O . SER A 1 172 ? 2.406 -11.408 -6.553 1.00 84.69 172 SER A O 1
ATOM 1317 N N . GLY A 1 173 ? 3.291 -9.578 -5.600 1.00 81.88 173 GLY A N 1
ATOM 1318 C CA . GLY A 1 173 ? 3.067 -8.696 -6.745 1.00 81.88 173 GLY A CA 1
ATOM 1319 C C . GLY A 1 173 ? 1.597 -8.356 -6.992 1.00 81.88 173 GLY A C 1
ATOM 1320 O O . GLY A 1 173 ? 1.221 -8.114 -8.133 1.00 81.88 173 GLY A O 1
ATOM 1321 N N . PHE A 1 174 ? 0.752 -8.349 -5.957 1.00 85.62 174 PHE A N 1
ATOM 1322 C CA . PHE A 1 174 ? -0.646 -7.951 -6.123 1.00 85.62 174 PHE A CA 1
ATOM 1323 C C . PHE A 1 174 ? -0.774 -6.451 -6.427 1.00 85.62 174 PHE A C 1
ATOM 1325 O O . PHE A 1 174 ? 0.054 -5.629 -6.025 1.00 85.62 174 PHE A O 1
ATOM 1332 N N . GLU A 1 175 ? -1.837 -6.088 -7.142 1.00 81.81 175 GLU A N 1
ATOM 1333 C CA . GLU A 1 175 ? -2.045 -4.730 -7.643 1.00 81.81 175 GLU A CA 1
ATOM 1334 C C . GLU A 1 175 ? -2.910 -3.920 -6.678 1.00 81.81 175 GLU A C 1
ATOM 1336 O O . GLU A 1 175 ? -4.104 -4.169 -6.533 1.00 81.81 175 GLU A O 1
ATOM 1341 N N . HIS A 1 176 ? -2.328 -2.917 -6.018 1.00 83.44 176 HIS A N 1
ATOM 1342 C CA . HIS A 1 176 ? -3.084 -2.006 -5.162 1.00 83.44 176 HIS A CA 1
ATOM 1343 C C . HIS A 1 176 ? -3.315 -0.674 -5.882 1.00 83.44 176 HIS A C 1
ATOM 1345 O O . HIS A 1 176 ? -2.370 0.019 -6.251 1.00 83.44 176 HIS A O 1
ATOM 1351 N N . SER A 1 177 ? -4.582 -0.297 -6.072 1.00 79.38 177 SER A N 1
ATOM 1352 C CA . SER A 1 177 ? -4.969 0.853 -6.901 1.00 79.38 177 SER A CA 1
ATOM 1353 C C . SER A 1 177 ? -4.273 2.153 -6.492 1.00 79.38 177 SER A C 1
ATOM 1355 O O . SER A 1 177 ? -3.747 2.859 -7.344 1.00 79.38 177 SER A O 1
ATOM 1357 N N . ILE A 1 178 ? -4.202 2.446 -5.194 1.00 73.50 178 ILE A N 1
ATOM 1358 C CA . ILE A 1 178 ? -3.632 3.699 -4.673 1.00 73.50 178 ILE A CA 1
ATOM 1359 C C . ILE A 1 178 ? -2.108 3.710 -4.808 1.00 73.50 178 ILE A C 1
ATOM 1361 O O . ILE A 1 178 ? -1.515 4.720 -5.185 1.00 73.50 178 ILE A O 1
ATOM 1365 N N . ALA A 1 179 ? -1.484 2.559 -4.573 1.00 73.88 179 ALA A N 1
ATOM 1366 C CA . ALA A 1 179 ? -0.059 2.358 -4.777 1.00 73.88 179 ALA A CA 1
ATOM 1367 C C . ALA A 1 179 ? 0.332 2.571 -6.252 1.00 73.88 179 ALA A C 1
ATOM 1369 O O . ALA A 1 179 ? 1.277 3.298 -6.562 1.00 73.88 179 ALA A O 1
ATOM 1370 N N . ASN A 1 180 ? -0.465 2.024 -7.169 1.00 77.81 180 ASN A N 1
ATOM 1371 C CA . ASN A 1 180 ? -0.258 2.174 -8.606 1.00 77.81 180 ASN A CA 1
ATOM 1372 C C . ASN A 1 180 ? -0.505 3.599 -9.094 1.00 77.81 180 ASN A C 1
ATOM 1374 O O . ASN A 1 180 ? 0.198 4.064 -9.988 1.00 77.81 180 ASN A O 1
ATOM 1378 N N . MET A 1 181 ? -1.464 4.317 -8.501 1.00 73.19 181 MET A N 1
ATOM 1379 C CA . MET A 1 181 ? -1.687 5.721 -8.840 1.00 73.19 181 MET A CA 1
ATOM 1380 C C . MET A 1 181 ? -0.444 6.579 -8.565 1.00 73.19 181 MET A C 1
ATOM 1382 O O . MET A 1 181 ? -0.186 7.499 -9.338 1.00 73.19 181 MET A O 1
ATOM 1386 N N . PHE A 1 182 ? 0.336 6.294 -7.515 1.00 72.81 182 PHE A N 1
ATOM 1387 C CA . PHE A 1 182 ? 1.627 6.956 -7.291 1.00 72.81 182 PHE A CA 1
ATOM 1388 C C . PHE A 1 182 ? 2.686 6.465 -8.281 1.00 72.81 182 PHE A C 1
ATOM 1390 O O . PHE A 1 182 ? 3.271 7.266 -9.006 1.00 72.81 182 PHE A O 1
ATOM 1397 N N . LEU A 1 183 ? 2.906 5.150 -8.334 1.00 75.81 183 LEU A N 1
ATOM 1398 C CA . LEU A 1 183 ? 4.001 4.549 -9.092 1.00 75.81 183 LEU A CA 1
ATOM 1399 C C . LEU A 1 183 ? 3.929 4.868 -10.595 1.00 75.81 183 LEU A C 1
ATOM 1401 O O . LEU A 1 183 ? 4.933 5.257 -11.187 1.00 75.81 183 LEU A O 1
ATOM 1405 N N . ILE A 1 184 ? 2.747 4.749 -11.207 1.00 79.25 184 ILE A N 1
ATOM 1406 C CA . ILE A 1 184 ? 2.555 4.995 -12.644 1.00 79.25 184 ILE A CA 1
ATOM 1407 C C . ILE A 1 184 ? 2.676 6.491 -12.952 1.00 79.25 184 ILE A C 1
ATOM 1409 O O . ILE A 1 184 ? 3.378 6.865 -13.890 1.00 79.25 184 ILE A O 1
ATOM 1413 N N . SER A 1 185 ? 2.054 7.360 -12.144 1.00 74.00 185 SER A N 1
ATOM 1414 C CA . SER A 1 185 ? 2.165 8.819 -12.322 1.00 74.00 185 SER A CA 1
ATOM 1415 C C . SER A 1 185 ? 3.616 9.283 -12.217 1.00 74.00 185 SER A C 1
ATOM 1417 O O . SER A 1 185 ? 4.068 10.123 -12.994 1.00 74.00 185 SER A O 1
ATOM 1419 N N . PHE A 1 186 ? 4.371 8.700 -11.288 1.00 70.44 186 PHE A N 1
ATOM 1420 C CA . PHE A 1 186 ? 5.777 9.011 -11.109 1.00 70.44 186 PHE A CA 1
ATOM 1421 C C . PHE A 1 186 ? 6.651 8.460 -12.244 1.00 70.44 186 PHE A C 1
ATOM 1423 O O . PHE A 1 186 ? 7.511 9.182 -12.741 1.00 70.44 186 PHE A O 1
ATOM 1430 N N . GLY A 1 187 ? 6.379 7.247 -12.737 1.00 71.06 187 GLY A N 1
ATOM 1431 C CA . GLY A 1 187 ? 7.034 6.697 -13.928 1.00 71.06 187 GLY A CA 1
ATOM 1432 C C . GLY A 1 187 ? 6.827 7.557 -15.181 1.00 71.06 187 GLY A C 1
ATOM 1433 O O . GLY A 1 187 ? 7.784 7.814 -15.909 1.00 71.06 187 GLY A O 1
ATOM 1434 N N . ILE A 1 188 ? 5.613 8.078 -15.401 1.00 75.94 188 ILE A N 1
ATOM 1435 C CA . ILE A 1 188 ? 5.322 9.015 -16.504 1.00 75.94 188 ILE A CA 1
ATOM 1436 C C . ILE A 1 188 ? 6.162 10.291 -16.362 1.00 75.94 188 ILE A C 1
ATOM 1438 O O . ILE A 1 188 ? 6.798 10.719 -17.323 1.00 75.94 188 ILE A O 1
ATOM 1442 N N . VAL A 1 189 ? 6.232 10.865 -15.157 1.00 74.69 189 VAL A N 1
ATOM 1443 C CA . VAL A 1 189 ? 7.040 12.067 -14.905 1.00 74.69 189 VAL A CA 1
ATOM 1444 C C . VAL A 1 189 ? 8.533 11.812 -15.114 1.00 74.69 189 VAL A C 1
ATOM 1446 O O . VAL A 1 189 ? 9.209 12.657 -15.691 1.00 74.69 189 VAL A O 1
ATOM 1449 N N . ILE A 1 190 ? 9.066 10.661 -14.706 1.00 72.88 190 ILE A N 1
ATOM 1450 C CA . ILE A 1 190 ? 10.467 10.319 -14.988 1.00 72.88 190 ILE A CA 1
ATOM 1451 C C . ILE A 1 190 ? 10.690 10.195 -16.498 1.00 72.88 190 ILE A C 1
ATOM 1453 O O . ILE A 1 190 ? 11.638 10.776 -17.016 1.00 72.88 190 ILE A O 1
ATOM 1457 N N . LYS A 1 191 ? 9.797 9.507 -17.219 1.00 73.19 191 LYS A N 1
ATOM 1458 C CA . LYS A 1 191 ? 9.903 9.318 -18.674 1.00 73.19 191 LYS A CA 1
ATOM 1459 C C . LYS A 1 191 ? 9.890 10.637 -19.456 1.00 73.19 191 LYS A C 1
ATOM 1461 O O . LYS A 1 191 ? 10.572 10.740 -20.469 1.00 73.19 191 LYS A O 1
ATOM 1466 N N . GLU A 1 192 ? 9.109 11.621 -19.016 1.00 74.62 192 GLU A N 1
ATOM 1467 C CA . GLU A 1 192 ? 8.989 12.917 -19.699 1.00 74.62 192 GLU A CA 1
ATOM 1468 C C . GLU A 1 192 ? 10.090 13.921 -19.330 1.00 74.62 192 GLU A C 1
ATOM 1470 O O . GLU A 1 192 ? 10.438 14.766 -20.153 1.00 74.62 192 GLU A O 1
ATOM 1475 N N . PHE A 1 193 ? 10.620 13.869 -18.102 1.00 67.56 193 PHE A N 1
ATOM 1476 C CA . PHE A 1 193 ? 11.507 14.913 -17.573 1.00 67.56 193 PHE A CA 1
ATOM 1477 C C . PHE A 1 193 ? 12.958 14.471 -17.342 1.00 67.56 193 PHE A C 1
ATOM 1479 O O . PHE A 1 193 ? 13.815 15.342 -17.176 1.00 67.56 193 PHE A O 1
ATOM 1486 N N . ALA A 1 194 ? 13.263 13.170 -17.319 1.00 61.91 194 ALA A N 1
ATOM 1487 C CA . ALA A 1 194 ? 14.645 12.708 -17.242 1.00 61.91 194 ALA A CA 1
ATOM 1488 C C . ALA A 1 194 ? 15.310 12.804 -18.632 1.00 61.91 194 ALA A C 1
ATOM 1490 O O . ALA A 1 194 ? 14.745 12.323 -19.619 1.00 61.91 194 ALA A O 1
ATOM 1491 N N . PRO A 1 195 ? 16.488 13.443 -18.751 1.00 57.44 195 PRO A N 1
ATOM 1492 C CA . PRO A 1 195 ? 17.224 13.482 -20.006 1.00 57.44 195 PRO A CA 1
ATOM 1493 C C . PRO A 1 195 ? 17.690 12.070 -20.386 1.00 57.44 195 PRO A C 1
ATOM 1495 O O . PRO A 1 195 ? 18.112 11.285 -19.543 1.00 57.44 195 PRO A O 1
ATOM 1498 N N . SER A 1 196 ? 17.646 11.752 -21.679 1.00 56.34 196 SER A N 1
ATOM 1499 C CA . SER A 1 196 ? 17.842 10.404 -22.231 1.00 56.34 196 SER A CA 1
ATOM 1500 C C . SER A 1 196 ? 19.250 9.798 -22.080 1.00 56.34 196 SER A C 1
ATOM 1502 O O . SER A 1 196 ? 19.543 8.812 -22.748 1.00 56.34 196 SER A O 1
ATOM 1504 N N . TYR A 1 197 ? 20.128 10.396 -21.265 1.00 52.00 197 TYR A N 1
ATOM 1505 C CA . TYR A 1 197 ? 21.487 9.916 -20.990 1.00 52.00 197 TYR A CA 1
ATOM 1506 C C . TYR A 1 197 ? 21.632 9.196 -19.631 1.00 52.00 197 TYR A C 1
ATOM 1508 O O . TYR A 1 197 ? 22.700 8.648 -19.375 1.00 52.00 197 TYR A O 1
ATOM 1516 N N . ASP A 1 198 ? 20.593 9.188 -18.783 1.00 47.91 198 ASP A N 1
ATOM 1517 C CA . ASP A 1 198 ? 20.595 8.590 -17.429 1.00 47.91 198 ASP A CA 1
ATOM 1518 C C . ASP A 1 198 ? 19.912 7.196 -17.353 1.00 47.91 198 ASP A C 1
ATOM 1520 O O . ASP A 1 198 ? 19.569 6.733 -16.262 1.00 47.91 198 ASP A O 1
ATOM 1524 N N . TRP A 1 199 ? 19.709 6.514 -18.491 1.00 52.09 199 TRP A N 1
ATOM 1525 C CA . TRP A 1 199 ? 19.223 5.125 -18.556 1.00 52.09 199 TRP A CA 1
ATOM 1526 C C . TRP A 1 199 ? 20.029 4.237 -19.506 1.00 52.09 199 TRP A C 1
ATOM 1528 O O . TRP A 1 199 ? 20.378 4.699 -20.617 1.00 52.09 199 TRP A O 1
#

Mean predicted aligned error: 9.1 Å

Sequence (199 aa):
MKTDNPFNLYPPAVMAQIADDSGIYKINKHSAVTYLSAIMAGVFISIAFVFYITAITATFSIPYCLAKLTDGICFSLDLMLVIIFGVDLFTSTVLTIVSKATGQYAVANGFWGLNVLQVADHKMHHTFIEALCLGILANLMVCLAVWMSYAGRSLIDKLFALILPISMFVASGFEHSIANMFLISFGIVIKEFAPSYDW

Radius of gyration: 18.47 Å; Cα contacts (8 Å, |Δi|>4): 211; chains: 1; bounding box: 43×36×54 Å

Secondary structure (DSSP, 8-state):
----STTPPPPHHHHHHHHHHHHHHHHTS-HHHHHHHHHHHHHHHHHHHHHHHHHHHT-TTS-HHHHHHHHHHHHHHHHHHHHHTT-----SHHHHHHHHHTTGGGTTTTHHHHHHHHHHHHHHT--HHHHHHHHHHHHHHHHHHHHHHHH-SSHHHHHHHHHHHHHHHHHTT---HHHHHHHHHHHHHHHHHS-TT--

Foldseek 3Di:
DPPPDLPFFDDLVVLVVVVVVLVVCVVPDDVVQLVVLQVVLLQLLLVLVLQLLVLLLVPPPDDLLVSLLSSLQSSLQRVLVNVVVVGDHDDAPVSLVVCVVVVSCPPPLNSSLVSLLVLLVVLVPDDPVRLVVLQVLLVVLVVQLVSQLSRHDDSVSNSVSRSVSRSVSSSVPRDHPSSSSNSNSNNVVCVVPPPPPSD

pLDDT: mean 73.35, std 10.78, range [44.0, 91.88]

InterPro domains:
  IPR000292 Formate/nitrite transporter [PF01226] (15-101)
  IPR000292 Formate/nitrite transporter [PF01226] (110-190)
  IPR000292 Formate/nitrite transporter [PTHR30520] (107-192)
  IPR023271 Aquaporin-like [G3DSA:1.20.1080.10] (1-104)
  IPR023271 Aquaporin-like [G3DSA:1.20.1080.10] (105-199)
  IPR024002 Formate/nitrite transporter, conserved site [PS01006] (135-145)

Organism: Xenorhabdus budapestensis (NCBI:txid290110)

Nearest PDB structures (foldseek):
  3q7k-assembly2_G  TM=9.477E-01  e=1.992E-13  Salmonella enterica subsp. enterica serovar Typhi str. CT18
  3q7k-assembly1_A  TM=9.199E-01  e=1.643E-13  Salmonella enterica subsp. enterica serovar Typhi str. CT18
  3q7k-assembly1_E  TM=9.137E-01  e=1.422E-13  Salmonella enterica subsp. enterica serovar Typhi str. CT18
  3q7k-assembly2_I  TM=8.833E-01  e=5.209E-13  Salmonella enterica subsp. enterica serovar Typhi str. CT18
  3klz-assembly1_C  TM=9.141E-01  e=4.341E-11  Vibrio cholerae

Solvent-accessible surface area (backbone atoms only — not comparable to full-atom values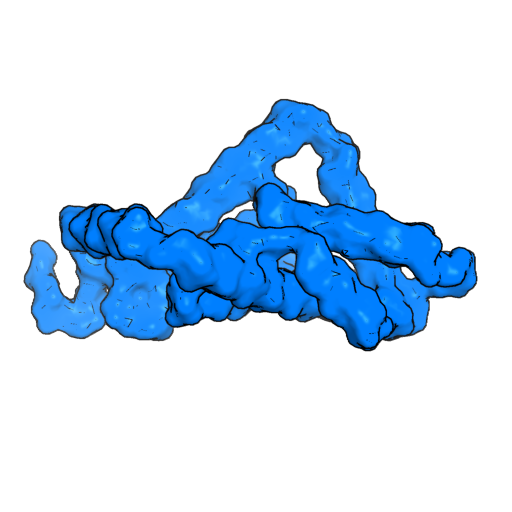): 10565 Å² total; per-residue (Å²): 129,87,85,85,46,94,87,56,64,52,54,71,75,56,30,52,50,55,53,48,53,53,48,55,50,59,72,72,48,59,66,69,59,51,53,54,26,8,49,53,24,22,51,43,51,46,55,25,50,55,50,30,51,55,54,51,68,72,32,84,87,52,58,68,72,59,37,30,49,52,44,6,50,56,39,23,62,28,62,42,49,33,59,74,70,67,34,44,83,50,69,38,69,77,45,45,52,52,53,57,75,68,52,55,49,59,40,76,80,12,53,46,36,49,51,43,41,52,57,33,54,67,65,70,71,57,51,74,67,56,49,49,53,29,30,53,52,26,50,51,34,51,52,50,19,55,54,45,27,53,27,35,87,49,73,64,46,26,51,61,42,29,34,59,38,42,15,49,33,53,44,70,65,38,43,44,71,70,63,46,43,38,46,43,54,38,27,52,50,47,68,74,68,53,67,91,81,49,115